Protein AF-0000000087573111 (afdb_homodimer)

pLDDT: mean 86.82, std 18.42, range [31.47, 98.88]

Structure (mmCIF, N/CA/C/O backbone):
data_AF-0000000087573111-model_v1
#
loop_
_entity.id
_entity.type
_entity.pdbx_description
1 polymer 'Uncharacterized protein'
#
loop_
_atom_site.group_PDB
_atom_site.id
_atom_site.type_symbol
_atom_site.label_atom_id
_atom_site.label_alt_id
_atom_site.label_comp_id
_atom_site.label_asym_id
_atom_site.label_entity_id
_atom_site.label_seq_id
_atom_site.pdbx_PDB_ins_code
_atom_site.Cartn_x
_atom_site.Cartn_y
_atom_site.Cartn_z
_atom_site.occupancy
_atom_site.B_iso_or_equiv
_atom_site.auth_seq_id
_atom_site.auth_comp_id
_atom_site.auth_asym_id
_atom_site.auth_atom_id
_atom_site.pdbx_PDB_model_num
ATOM 1 N N . MET A 1 1 ? 9.633 -61.469 -24.969 1 60.94 1 MET A N 1
ATOM 2 C CA . MET A 1 1 ? 10.586 -60.406 -24.656 1 60.94 1 MET A CA 1
ATOM 3 C C . MET A 1 1 ? 10.031 -59.062 -25.062 1 60.94 1 MET A C 1
ATOM 5 O O . MET A 1 1 ? 10.102 -58.094 -24.281 1 60.94 1 MET A O 1
ATOM 9 N N . TYR A 1 2 ? 9.336 -58.938 -26.125 1 63.16 2 TYR A N 1
ATOM 10 C CA . TYR A 1 2 ? 8.812 -57.688 -26.656 1 63.16 2 TYR A CA 1
ATOM 11 C C . TYR A 1 2 ? 7.684 -57.156 -25.781 1 63.16 2 TYR A C 1
ATOM 13 O O . TYR A 1 2 ? 7.668 -55.969 -25.406 1 63.16 2 TYR A O 1
ATOM 21 N N . ASN A 1 3 ? 6.969 -58.094 -25.219 1 73.62 3 ASN A N 1
ATOM 22 C CA . ASN A 1 3 ? 5.797 -57.719 -24.453 1 73.62 3 ASN A CA 1
ATOM 23 C C . ASN A 1 3 ? 6.18 -57.219 -23.062 1 73.62 3 ASN A C 1
ATOM 25 O O . ASN A 1 3 ? 5.629 -56.219 -22.594 1 73.62 3 ASN A O 1
ATOM 29 N N . HIS A 1 4 ? 7.312 -57.719 -22.641 1 75.62 4 HIS A N 1
ATOM 30 C CA . HIS A 1 4 ? 7.742 -57.312 -21.297 1 75.62 4 HIS A CA 1
ATOM 31 C C . HIS A 1 4 ? 8.312 -55.906 -21.297 1 75.62 4 HIS A C 1
ATOM 33 O O . HIS A 1 4 ? 8.047 -55.125 -20.375 1 75.62 4 HIS A O 1
ATOM 39 N N . ASN A 1 5 ? 8.984 -55.562 -22.438 1 78.25 5 ASN A N 1
ATOM 40 C CA . ASN A 1 5 ? 9.609 -54.25 -22.547 1 78.25 5 ASN A CA 1
ATOM 41 C C . ASN A 1 5 ? 8.57 -53.156 -22.688 1 78.25 5 ASN A C 1
ATOM 43 O O . ASN A 1 5 ? 8.711 -52.062 -22.109 1 78.25 5 ASN A O 1
ATOM 47 N N . THR A 1 6 ? 7.469 -53.531 -23.406 1 81.19 6 THR A N 1
ATOM 48 C CA . THR A 1 6 ? 6.406 -52.531 -23.641 1 81.19 6 THR A CA 1
ATOM 49 C C . THR A 1 6 ? 5.621 -52.281 -22.359 1 81.19 6 THR A C 1
ATOM 51 O O . THR A 1 6 ? 5.258 -51.156 -22.062 1 81.19 6 THR A O 1
ATOM 54 N N . ASP A 1 7 ? 5.469 -53.344 -21.594 1 82.25 7 ASP A N 1
ATOM 55 C CA . ASP A 1 7 ? 4.746 -53.219 -20.344 1 82.25 7 ASP A CA 1
ATOM 56 C C . ASP A 1 7 ? 5.535 -52.406 -19.328 1 82.25 7 ASP A C 1
ATOM 58 O O . ASP A 1 7 ? 4.957 -51.594 -18.594 1 82.25 7 ASP A O 1
ATOM 62 N N . LEU A 1 8 ? 6.805 -52.562 -19.297 1 86.75 8 LEU A N 1
ATOM 63 C CA . LEU A 1 8 ? 7.664 -51.781 -18.406 1 86.75 8 LEU A CA 1
ATOM 64 C C . LEU A 1 8 ? 7.656 -50.312 -18.781 1 86.75 8 LEU A C 1
ATOM 66 O O . LEU A 1 8 ? 7.594 -49.438 -17.906 1 86.75 8 LEU A O 1
ATOM 70 N N . GLU A 1 9 ? 7.711 -50.125 -20.094 1 87.69 9 GLU A N 1
ATOM 71 C CA . GLU A 1 9 ? 7.668 -48.75 -20.562 1 87.69 9 GLU A CA 1
ATOM 72 C C . GLU A 1 9 ? 6.355 -48.094 -20.188 1 87.69 9 GLU A C 1
ATOM 74 O O . GLU A 1 9 ? 6.348 -46.938 -19.75 1 87.69 9 GLU A O 1
ATOM 79 N N . LYS A 1 10 ? 5.348 -48.875 -20.312 1 88.88 10 LYS A N 1
ATOM 80 C CA . LYS A 1 10 ? 4.023 -48.375 -19.938 1 88.88 10 LYS A CA 1
ATOM 81 C C . LYS A 1 10 ? 3.975 -48 -18.453 1 88.88 10 LYS A C 1
ATOM 83 O O . LYS A 1 10 ? 3.438 -46.969 -18.078 1 88.88 10 LYS A O 1
ATOM 88 N N . LEU A 1 11 ? 4.48 -48.75 -17.641 1 88.75 11 LEU A N 1
ATOM 89 C CA . LEU A 1 11 ? 4.512 -48.531 -16.188 1 88.75 11 LEU A CA 1
ATOM 90 C C . LEU A 1 11 ? 5.34 -47.312 -15.859 1 88.75 11 LEU A C 1
ATOM 92 O O . LEU A 1 11 ? 4.969 -46.531 -14.969 1 88.75 11 LEU A O 1
ATOM 96 N N . GLU A 1 12 ? 6.445 -47.125 -16.562 1 91.5 12 GLU A N 1
ATOM 97 C CA . GLU A 1 12 ? 7.312 -45.969 -16.359 1 91.5 12 GLU A CA 1
ATOM 98 C C . GLU A 1 12 ? 6.605 -44.656 -16.719 1 91.5 12 GLU A C 1
ATOM 100 O O . GLU A 1 12 ? 6.645 -43.688 -15.961 1 91.5 12 GLU A O 1
ATOM 105 N N . ILE A 1 13 ? 5.926 -44.688 -17.844 1 92.38 13 ILE A N 1
ATOM 106 C CA . ILE A 1 13 ? 5.211 -43.5 -18.297 1 92.38 13 ILE A CA 1
ATOM 107 C C . ILE A 1 13 ? 4.055 -43.188 -17.359 1 92.38 13 ILE A C 1
ATOM 109 O O . ILE A 1 13 ? 3.795 -42.031 -17.047 1 92.38 13 ILE A O 1
ATOM 113 N N . ALA A 1 14 ? 3.42 -44.281 -16.938 1 90.94 14 ALA A N 1
ATOM 114 C CA . ALA A 1 14 ? 2.33 -44.094 -15.984 1 90.94 14 ALA A CA 1
ATOM 115 C C . ALA A 1 14 ? 2.838 -43.5 -14.672 1 90.94 14 ALA A C 1
ATOM 117 O O . ALA A 1 14 ? 2.162 -42.656 -14.062 1 90.94 14 ALA A O 1
ATOM 118 N N . GLY A 1 15 ? 3.938 -43.969 -14.219 1 94.75 15 GLY A N 1
ATOM 119 C CA . GLY A 1 15 ? 4.566 -43.406 -13.039 1 9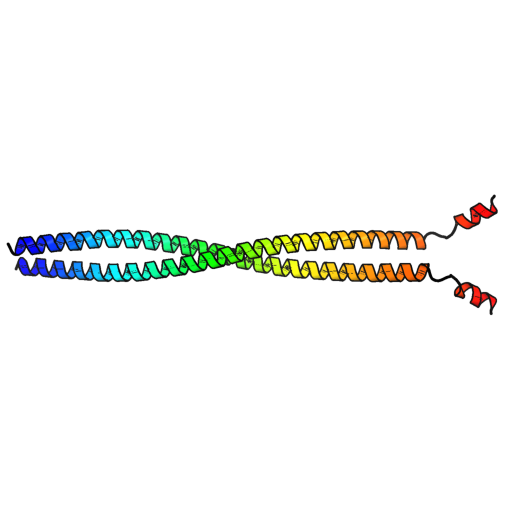4.75 15 GLY A CA 1
ATOM 120 C C . GLY A 1 15 ? 4.875 -41.906 -13.18 1 94.75 15 GLY A C 1
ATOM 121 O O . GLY A 1 15 ? 4.668 -41.156 -12.242 1 94.75 15 GLY A O 1
ATOM 122 N N . GLU A 1 16 ? 5.41 -41.531 -14.289 1 95.75 16 GLU A N 1
ATOM 123 C CA . GLU A 1 16 ? 5.684 -40.125 -14.57 1 95.75 16 GLU A CA 1
ATOM 124 C C . GLU A 1 16 ? 4.402 -39.281 -14.555 1 95.75 16 GLU A C 1
ATOM 126 O O . GLU A 1 16 ? 4.395 -38.156 -14.055 1 95.75 16 GLU A O 1
ATOM 131 N N . ASN A 1 17 ? 3.395 -39.875 -15.18 1 95.94 17 ASN A N 1
ATOM 132 C CA . ASN A 1 17 ? 2.096 -39.219 -15.203 1 95.94 17 ASN A CA 1
ATOM 133 C C . ASN A 1 17 ? 1.596 -38.906 -13.797 1 95.94 17 ASN A C 1
ATOM 135 O O . ASN A 1 17 ? 1.088 -37.812 -13.531 1 95.94 17 ASN A O 1
ATOM 139 N N . ARG A 1 18 ? 1.812 -39.844 -12.906 1 94.75 18 ARG A N 1
ATOM 140 C CA . ARG A 1 18 ? 1.393 -39.656 -11.516 1 94.75 18 ARG A CA 1
ATOM 141 C C . ARG A 1 18 ? 2.168 -38.5 -10.852 1 94.75 18 ARG A C 1
ATOM 143 O O . ARG A 1 18 ? 1.586 -37.688 -10.148 1 94.75 18 ARG A O 1
ATOM 150 N N . LYS A 1 19 ? 3.443 -38.5 -11.156 1 97.38 19 LYS A N 1
ATOM 151 C CA . LYS A 1 19 ? 4.293 -37.438 -10.602 1 97.38 19 LYS A CA 1
ATOM 152 C C . LYS A 1 19 ? 3.887 -36.062 -11.125 1 97.38 19 LYS A C 1
ATOM 154 O O . LYS A 1 19 ? 3.816 -35.125 -10.359 1 97.38 19 LYS A O 1
ATOM 159 N N . LEU A 1 20 ? 3.586 -36 -12.32 1 98.06 20 LEU A N 1
ATOM 160 C CA . LEU A 1 20 ? 3.207 -34.75 -12.961 1 98.06 20 LEU A CA 1
ATOM 161 C C . LEU A 1 20 ? 1.872 -34.25 -12.43 1 98.06 20 LEU A C 1
ATOM 163 O O . LEU A 1 20 ? 1.704 -33.031 -12.195 1 98.06 20 LEU A O 1
ATOM 167 N N . LYS A 1 21 ? 0.972 -35.125 -12.227 1 97.81 21 LYS A N 1
ATOM 168 C CA . LYS A 1 21 ? -0.326 -34.75 -11.672 1 97.81 21 LYS A CA 1
ATOM 169 C C . LYS A 1 21 ? -0.178 -34.156 -10.273 1 97.81 21 LYS A C 1
ATOM 171 O O . LYS A 1 21 ? -0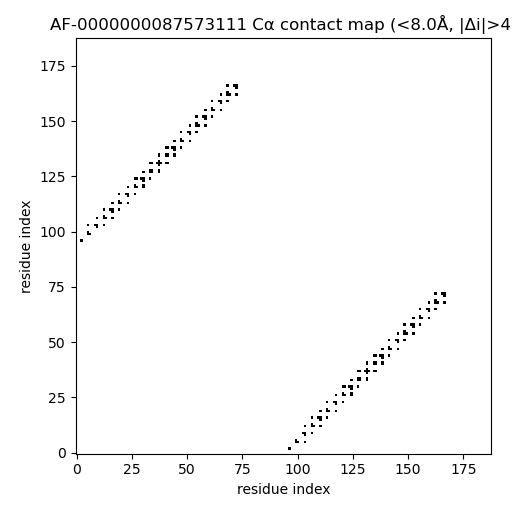.818 -33.156 -9.945 1 97.81 21 LYS A O 1
ATOM 176 N N . THR A 1 22 ? 0.657 -34.781 -9.5 1 98 22 THR A N 1
ATOM 177 C CA . THR A 1 22 ? 0.922 -34.281 -8.156 1 98 22 THR A CA 1
ATOM 178 C C . THR A 1 22 ? 1.575 -32.906 -8.211 1 98 22 THR A C 1
ATOM 180 O O . THR A 1 22 ? 1.176 -32 -7.484 1 98 22 THR A O 1
ATOM 183 N N . ALA A 1 23 ? 2.535 -32.781 -9.016 1 98.31 23 ALA A N 1
ATOM 184 C CA . ALA A 1 23 ? 3.221 -31.516 -9.172 1 98.31 23 ALA A CA 1
ATOM 185 C C . ALA A 1 23 ? 2.25 -30.422 -9.609 1 98.31 23 ALA A C 1
ATOM 187 O O . ALA A 1 23 ? 2.287 -29.297 -9.086 1 98.31 23 ALA A O 1
ATOM 188 N N . LEU A 1 24 ? 1.42 -30.734 -10.547 1 98.44 24 LEU A N 1
ATOM 189 C CA . LEU A 1 24 ? 0.445 -29.781 -11.062 1 98.44 24 LEU A CA 1
ATOM 190 C C . LEU A 1 24 ? -0.503 -29.328 -9.961 1 98.44 24 LEU A C 1
ATOM 192 O O . LEU A 1 24 ? -0.835 -28.141 -9.875 1 98.44 24 LEU A O 1
ATOM 196 N N . ARG A 1 25 ? -0.913 -30.219 -9.18 1 98.31 25 ARG A N 1
ATOM 197 C CA . ARG A 1 25 ? -1.781 -29.906 -8.047 1 98.31 25 ARG A CA 1
ATOM 198 C C . ARG A 1 25 ? -1.093 -28.938 -7.082 1 98.31 25 ARG A C 1
ATOM 200 O O . ARG A 1 25 ? -1.699 -27.969 -6.629 1 98.31 25 ARG A O 1
ATOM 207 N N . GLU A 1 26 ? 0.147 -29.203 -6.738 1 98.38 26 GLU A N 1
ATOM 208 C CA . GLU A 1 26 ? 0.914 -28.391 -5.801 1 98.38 26 GLU A CA 1
ATOM 209 C C . GLU A 1 26 ? 1.136 -26.984 -6.344 1 98.38 26 GLU A C 1
ATOM 211 O O . GLU A 1 26 ? 0.893 -26 -5.645 1 98.38 26 GLU A O 1
ATOM 216 N N . VAL A 1 27 ? 1.51 -26.953 -7.59 1 98.75 27 VAL A N 1
ATOM 217 C CA . VAL A 1 27 ? 1.799 -25.641 -8.18 1 98.75 27 VAL A CA 1
ATOM 218 C C . VAL A 1 27 ? 0.506 -24.844 -8.328 1 98.75 27 VAL A C 1
ATOM 220 O O . VAL A 1 27 ? 0.499 -23.625 -8.133 1 98.75 27 VAL A O 1
ATOM 223 N N . SER A 1 28 ? -0.544 -25.469 -8.656 1 98.56 28 SER A N 1
ATOM 224 C CA . SER A 1 28 ? -1.843 -24.812 -8.758 1 98.56 28 SER A CA 1
ATOM 225 C C . SER A 1 28 ? -2.271 -24.234 -7.41 1 98.56 28 SER A C 1
ATOM 227 O O . SER A 1 28 ? -2.842 -23.141 -7.352 1 98.56 28 SER A O 1
ATOM 229 N N . ALA A 1 29 ? -2.027 -24.984 -6.406 1 98.62 29 ALA A N 1
ATOM 230 C CA . ALA A 1 29 ? -2.33 -24.5 -5.062 1 98.62 29 ALA A CA 1
ATOM 231 C C . ALA A 1 29 ? -1.492 -23.281 -4.719 1 98.62 29 ALA A C 1
ATOM 233 O O . ALA A 1 29 ? -2.002 -22.312 -4.145 1 98.62 29 ALA A O 1
ATOM 234 N N . ASP A 1 30 ? -0.242 -23.328 -5.016 1 98.69 30 ASP A N 1
ATOM 235 C CA . ASP A 1 30 ? 0.641 -22.188 -4.816 1 98.69 30 ASP A CA 1
ATOM 236 C C . ASP A 1 30 ? 0.146 -20.969 -5.594 1 98.69 30 ASP A C 1
ATOM 238 O O . ASP A 1 30 ? 0.163 -19.844 -5.078 1 98.69 30 ASP A O 1
ATOM 242 N N . LEU A 1 31 ? -0.228 -21.25 -6.797 1 98.81 31 LEU A N 1
ATOM 243 C CA . LEU A 1 31 ? -0.739 -20.156 -7.633 1 98.81 31 LEU A CA 1
ATOM 244 C C . LEU A 1 31 ? -1.963 -19.516 -6.996 1 98.81 31 LEU A C 1
ATOM 246 O O . LEU A 1 31 ? -2.074 -18.281 -6.965 1 98.81 31 LEU A O 1
ATOM 250 N N . ALA A 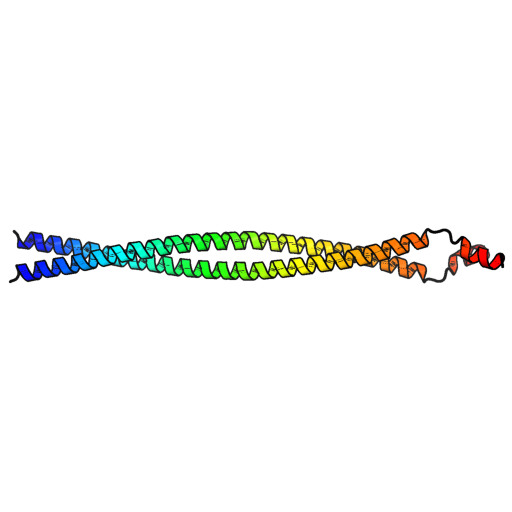1 32 ? -2.834 -20.328 -6.547 1 98.56 32 ALA A N 1
ATOM 251 C CA . ALA A 1 32 ? -4.027 -19.812 -5.879 1 98.56 32 ALA A CA 1
ATOM 252 C C . ALA A 1 32 ? -3.654 -18.953 -4.676 1 98.56 32 ALA A C 1
ATOM 254 O O . ALA A 1 32 ? -4.234 -17.891 -4.461 1 98.56 32 ALA A O 1
ATOM 255 N N . HIS A 1 33 ? -2.729 -19.406 -3.871 1 98.88 33 HIS A N 1
ATOM 256 C CA . HIS A 1 33 ? -2.258 -18.672 -2.697 1 98.88 33 HIS A CA 1
ATOM 257 C C . HIS A 1 33 ? -1.639 -17.344 -3.086 1 98.88 33 HIS A C 1
ATOM 259 O O . HIS A 1 33 ? -1.983 -16.297 -2.516 1 98.88 33 HIS A O 1
ATOM 265 N N . GLU A 1 34 ? -0.835 -17.391 -4.043 1 98.75 34 GLU A N 1
ATOM 266 C CA . GLU A 1 34 ? -0.169 -16.172 -4.5 1 98.75 34 GLU A CA 1
ATOM 267 C C . GLU A 1 34 ? -1.176 -15.172 -5.059 1 98.75 34 GLU A C 1
ATOM 269 O O . GLU A 1 34 ? -1.048 -13.969 -4.828 1 98.75 34 GLU A O 1
ATOM 274 N N . THR A 1 35 ? -2.033 -15.672 -5.785 1 98.75 35 THR A N 1
ATOM 275 C CA . THR A 1 35 ? -3.074 -14.805 -6.332 1 98.75 35 THR A CA 1
ATOM 276 C C . THR A 1 35 ? -3.844 -14.109 -5.211 1 98.75 35 THR A C 1
ATOM 278 O O . THR A 1 35 ? -4.117 -12.914 -5.293 1 98.75 35 THR A O 1
ATOM 281 N N . SER A 1 36 ? -4.129 -14.805 -4.18 1 98.81 36 SER A N 1
ATOM 282 C CA . SER A 1 36 ? -4.84 -14.25 -3.033 1 98.81 36 SER A CA 1
ATOM 283 C C . SER A 1 36 ? -4.012 -13.172 -2.344 1 98.81 36 SER A C 1
ATOM 285 O O . SER A 1 36 ? -4.527 -12.094 -2.021 1 98.81 36 SER A O 1
ATOM 287 N N . GLN A 1 37 ? -2.836 -13.477 -2.205 1 98.5 37 GLN A N 1
ATOM 288 C CA . GLN A 1 37 ? -1.945 -12.516 -1.562 1 98.5 37 GLN A CA 1
ATOM 289 C C . GLN A 1 37 ? -1.791 -11.258 -2.408 1 98.5 37 GLN A C 1
ATOM 291 O O . GLN A 1 37 ? -1.856 -10.141 -1.889 1 98.5 37 GLN A O 1
ATOM 296 N N . ARG A 1 38 ? -1.63 -11.414 -3.602 1 98.69 38 ARG A N 1
ATOM 297 C CA . ARG A 1 38 ? -1.523 -10.289 -4.516 1 98.69 38 ARG A CA 1
ATOM 298 C C . ARG A 1 38 ? -2.75 -9.383 -4.418 1 98.69 38 ARG A C 1
ATOM 300 O O . ARG A 1 38 ? -2.621 -8.164 -4.324 1 98.69 38 ARG A O 1
ATOM 307 N N . LYS A 1 39 ? -3.865 -10.039 -4.453 1 98.69 39 LYS A N 1
ATOM 308 C CA . LYS A 1 39 ? -5.109 -9.281 -4.359 1 98.69 39 LYS A CA 1
ATOM 309 C C . LYS A 1 39 ? -5.176 -8.5 -3.051 1 98.69 39 LYS A C 1
ATOM 311 O O . LYS A 1 39 ? -5.609 -7.344 -3.031 1 98.69 39 LYS A O 1
ATOM 316 N N . MET A 1 40 ? -4.773 -9.109 -2.031 1 98.69 40 MET A N 1
ATOM 317 C CA . MET A 1 40 ? -4.777 -8.477 -0.718 1 98.69 40 MET A CA 1
ATOM 318 C C . MET A 1 40 ? -3.863 -7.254 -0.705 1 98.69 40 MET A C 1
ATOM 320 O O . MET A 1 40 ? -4.281 -6.164 -0.307 1 98.69 40 MET A O 1
ATOM 324 N N . TYR A 1 41 ? -2.768 -7.422 -1.191 1 98.75 41 TYR A N 1
ATOM 325 C CA . TYR A 1 41 ? -1.801 -6.328 -1.166 1 98.75 41 TYR A CA 1
ATOM 326 C C . TYR A 1 41 ? -2.197 -5.227 -2.143 1 98.75 41 TYR A C 1
ATOM 328 O O . TYR A 1 41 ? -1.963 -4.047 -1.881 1 98.75 41 TYR A O 1
ATOM 336 N N . HIS A 1 42 ? -2.715 -5.605 -3.227 1 98.56 42 HIS A N 1
ATOM 337 C CA . HIS A 1 42 ? -3.246 -4.625 -4.168 1 98.56 42 HIS A CA 1
ATOM 338 C C . HIS A 1 42 ? -4.32 -3.762 -3.516 1 98.56 42 HIS A C 1
ATOM 340 O O . HIS A 1 42 ? -4.277 -2.533 -3.611 1 98.56 42 HIS A O 1
ATOM 346 N N . ALA A 1 43 ? -5.176 -4.398 -2.834 1 98.56 43 ALA A N 1
ATOM 347 C CA . ALA A 1 43 ? -6.238 -3.682 -2.135 1 98.56 43 ALA A CA 1
ATOM 348 C C . ALA A 1 43 ? -5.668 -2.771 -1.052 1 98.56 43 ALA A C 1
ATOM 350 O O . ALA A 1 43 ? -6.125 -1.64 -0.878 1 98.56 43 ALA A O 1
ATOM 351 N N . MET A 1 44 ? -4.754 -3.277 -0.389 1 98.5 44 MET A N 1
ATOM 352 C CA . MET A 1 44 ? -4.09 -2.5 0.654 1 98.5 44 MET A CA 1
ATOM 353 C C . MET A 1 44 ? -3.426 -1.259 0.067 1 98.5 44 MET A C 1
ATOM 355 O O . MET A 1 44 ? -3.572 -0.159 0.604 1 98.5 44 MET A O 1
ATOM 359 N N . ALA A 1 45 ? -2.752 -1.443 -0.943 1 98.5 45 ALA A N 1
ATOM 360 C CA . ALA A 1 45 ? -2.074 -0.332 -1.604 1 98.5 45 ALA A CA 1
ATOM 361 C C . ALA A 1 45 ? -3.074 0.723 -2.068 1 98.5 45 ALA A C 1
ATOM 363 O O . ALA A 1 45 ? -2.832 1.923 -1.925 1 98.5 45 ALA A O 1
ATOM 364 N N . ASP A 1 46 ? -4.164 0.238 -2.623 1 98.12 46 ASP A N 1
ATOM 365 C CA . ASP A 1 46 ? -5.223 1.143 -3.061 1 98.12 46 ASP A CA 1
ATOM 366 C C . ASP A 1 46 ? -5.773 1.951 -1.888 1 98.12 46 ASP A C 1
ATOM 368 O O . ASP A 1 46 ? -5.926 3.17 -1.985 1 98.12 46 ASP A O 1
ATOM 372 N N . CYS A 1 47 ? -6.043 1.29 -0.833 1 98.81 47 CYS A N 1
ATOM 373 C CA . CYS A 1 47 ? -6.559 1.948 0.361 1 98.81 47 CYS A CA 1
ATOM 374 C C . CYS A 1 47 ? -5.562 2.969 0.896 1 98.81 47 CYS A C 1
ATOM 376 O O . CYS A 1 47 ? -5.941 4.086 1.252 1 98.81 47 CYS A O 1
ATOM 378 N N . GLN A 1 48 ? -4.32 2.553 0.889 1 98.75 48 GLN A N 1
ATOM 379 C CA . GLN A 1 48 ? -3.273 3.43 1.406 1 98.75 48 GLN A CA 1
ATOM 380 C C . GLN A 1 48 ? -3.076 4.645 0.503 1 98.75 48 GLN A C 1
ATOM 382 O O . GLN A 1 48 ? -2.801 5.742 0.986 1 98.75 48 GLN A O 1
ATOM 387 N N . ALA A 1 49 ? -3.162 4.41 -0.727 1 98.62 49 ALA A N 1
ATOM 388 C CA . ALA A 1 49 ? -3.082 5.535 -1.656 1 98.62 49 ALA A CA 1
ATOM 389 C C . ALA A 1 49 ? -4.16 6.57 -1.358 1 98.62 49 ALA A C 1
ATOM 391 O O . ALA A 1 49 ? -3.895 7.773 -1.369 1 98.62 49 ALA A O 1
ATOM 392 N N . ASP A 1 50 ? -5.344 6.191 -1.044 1 98.69 50 ASP A N 1
ATOM 393 C CA . ASP A 1 50 ? -6.449 7.074 -0.676 1 98.69 50 ASP A CA 1
ATOM 394 C C . ASP A 1 50 ? -6.145 7.82 0.621 1 98.69 50 ASP A C 1
ATOM 396 O O . ASP A 1 50 ? -6.426 9.016 0.735 1 98.69 50 ASP A O 1
ATOM 400 N N . MET A 1 51 ? -5.594 7.121 1.521 1 98.75 51 MET A N 1
ATOM 401 C CA . MET A 1 51 ? -5.238 7.73 2.799 1 98.75 51 MET A CA 1
ATOM 402 C C . MET A 1 51 ? -4.176 8.805 2.611 1 98.75 51 MET A C 1
ATOM 404 O O . MET A 1 51 ? -4.258 9.875 3.217 1 98.75 51 MET A O 1
ATOM 408 N N . ILE A 1 52 ? -3.285 8.492 1.821 1 98.88 52 ILE A N 1
ATOM 409 C CA . ILE A 1 52 ? -2.209 9.43 1.535 1 98.88 52 ILE A CA 1
ATOM 410 C C . ILE A 1 52 ? -2.789 10.703 0.909 1 98.88 52 ILE A C 1
ATOM 412 O O . ILE A 1 52 ? -2.43 11.812 1.301 1 98.88 52 ILE A O 1
ATOM 416 N N . ALA A 1 53 ? -3.662 10.516 -0.005 1 98.81 53 ALA A N 1
ATOM 417 C CA . ALA A 1 53 ? -4.297 11.664 -0.648 1 98.81 53 ALA A CA 1
ATOM 418 C C . ALA A 1 53 ? -5.051 12.516 0.369 1 98.81 53 ALA A C 1
ATOM 420 O O . ALA A 1 53 ? -4.941 13.75 0.363 1 98.81 53 ALA A O 1
ATOM 421 N N . LYS A 1 54 ? -5.738 11.93 1.222 1 98.88 54 LYS A N 1
ATOM 422 C CA . LYS A 1 54 ? -6.508 12.617 2.258 1 98.88 54 LYS A CA 1
ATOM 423 C C . LYS A 1 54 ? -5.59 13.359 3.223 1 98.88 54 LYS A C 1
ATOM 425 O O . LYS A 1 54 ? -5.844 14.516 3.557 1 98.88 54 LYS A O 1
ATOM 430 N N . LEU A 1 55 ? -4.617 12.648 3.607 1 98.75 55 LEU A N 1
ATOM 431 C CA . LEU A 1 55 ? -3.676 13.25 4.551 1 98.75 55 LEU A CA 1
ATOM 432 C C . LEU A 1 55 ? -2.955 14.438 3.918 1 98.75 55 LEU A C 1
ATOM 434 O O . LEU A 1 55 ? -2.727 15.453 4.578 1 98.75 55 LEU A O 1
ATOM 438 N N . LYS A 1 56 ? -2.609 14.289 2.688 1 98.75 56 LYS A N 1
ATOM 439 C CA . LYS A 1 56 ? -1.975 15.398 1.98 1 98.75 56 LYS A CA 1
ATOM 440 C C . LYS A 1 56 ? -2.902 16.609 1.915 1 98.75 56 LYS A C 1
ATOM 442 O O . LYS A 1 56 ? -2.465 17.75 2.123 1 98.75 56 LYS A O 1
ATOM 447 N N . ALA A 1 57 ? -4.078 16.391 1.666 1 98.69 57 ALA A N 1
ATOM 448 C CA . ALA A 1 57 ? -5.059 17.469 1.595 1 98.69 57 ALA A CA 1
ATOM 449 C C . ALA A 1 57 ? -5.25 18.125 2.959 1 98.69 57 ALA A C 1
ATOM 451 O O . ALA A 1 57 ? -5.285 19.359 3.062 1 98.69 57 ALA A O 1
ATOM 452 N N . GLU A 1 58 ? -5.359 17.328 3.936 1 98.44 58 GLU A N 1
ATOM 453 C CA . GLU A 1 58 ? -5.527 17.828 5.297 1 98.44 58 GLU A CA 1
ATOM 454 C C . GLU A 1 58 ? -4.309 18.641 5.746 1 98.44 58 GLU A C 1
ATOM 456 O O . GLU A 1 58 ? -4.449 19.672 6.41 1 98.44 58 GLU A O 1
ATOM 461 N N . LEU A 1 59 ? -3.188 18.172 5.398 1 98.44 59 LEU A N 1
ATOM 462 C CA . LEU A 1 59 ? -1.957 18.875 5.734 1 98.44 59 LEU A CA 1
ATOM 463 C C . LEU A 1 59 ? -1.904 20.234 5.039 1 98.44 59 LEU A C 1
ATOM 465 O O . LEU A 1 59 ? -1.568 21.234 5.664 1 98.44 59 LEU A O 1
ATOM 469 N N . GLU A 1 60 ? -2.238 20.25 3.816 1 98.19 60 GLU A N 1
ATOM 470 C CA . GLU A 1 60 ? -2.27 21.5 3.066 1 98.19 60 GLU A CA 1
ATOM 471 C C . GLU A 1 60 ? -3.254 22.484 3.686 1 98.19 60 GLU A C 1
ATOM 473 O O . GLU A 1 60 ? -2.943 23.672 3.828 1 98.19 60 GLU A O 1
ATOM 478 N N . GLU A 1 61 ? -4.367 22.031 4.035 1 97.75 61 GLU A N 1
ATOM 479 C CA . GLU A 1 61 ? -5.367 22.891 4.668 1 97.75 61 GLU A CA 1
ATOM 480 C C . GLU A 1 61 ? -4.871 23.406 6.012 1 97.75 61 GLU A C 1
ATOM 482 O O . GLU A 1 61 ? -5.059 24.578 6.336 1 97.75 61 GLU A O 1
ATOM 487 N N . SER A 1 62 ? -4.316 22.562 6.73 1 97.5 62 SER A N 1
ATOM 488 C CA . SER A 1 62 ? -3.762 22.969 8.016 1 97.5 62 SER A CA 1
ATOM 489 C C . SER A 1 62 ? -2.695 24.047 7.836 1 97.5 62 SER A C 1
ATOM 491 O O . SER A 1 62 ? -2.688 25.047 8.562 1 97.5 62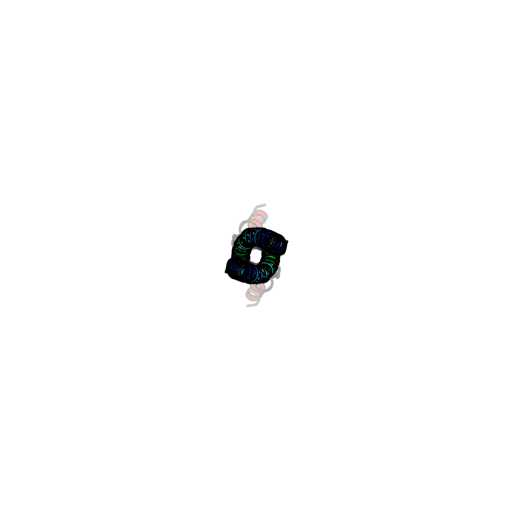 SER A O 1
ATOM 493 N N . GLN A 1 63 ? -1.916 23.859 6.859 1 96.44 63 GLN A N 1
ATOM 494 C CA . GLN A 1 63 ? -0.847 24.812 6.602 1 96.44 63 GLN A CA 1
ATOM 495 C C . GLN A 1 63 ? -1.409 26.141 6.113 1 96.44 63 GLN A C 1
ATOM 497 O O . GLN A 1 63 ? -0.925 27.203 6.504 1 96.44 63 GLN A O 1
ATOM 502 N N . ARG A 1 64 ? -2.402 26.094 5.344 1 97.06 64 ARG A N 1
ATOM 503 C CA . ARG A 1 64 ? -3.045 27.312 4.859 1 97.06 64 ARG A CA 1
ATOM 504 C C . ARG A 1 64 ? -3.695 28.078 6.008 1 97.06 64 ARG A C 1
ATOM 506 O O . ARG A 1 64 ? -3.566 29.312 6.098 1 97.06 64 ARG A O 1
ATOM 513 N N . ARG A 1 65 ? -4.309 27.375 6.922 1 94.81 65 ARG A N 1
ATOM 514 C CA . ARG A 1 65 ? -4.926 27.984 8.094 1 94.81 65 ARG A CA 1
ATOM 515 C C . ARG A 1 65 ? -3.881 28.641 8.984 1 94.81 65 ARG A C 1
ATOM 517 O O . ARG A 1 65 ? -4.07 29.781 9.445 1 94.81 65 ARG A O 1
ATOM 524 N N . CYS A 1 66 ? -2.842 27.938 9.109 1 96.94 66 CYS A N 1
ATOM 525 C CA . CYS A 1 66 ? -1.771 28.438 9.961 1 96.94 66 CYS A CA 1
ATOM 526 C C . CYS A 1 66 ? -1.151 29.703 9.359 1 96.94 66 CYS A C 1
ATOM 528 O O . CYS A 1 66 ? -0.874 30.656 10.078 1 96.94 66 CYS A O 1
ATOM 530 N N . ALA A 1 67 ? -0.992 29.625 8.117 1 96.19 67 ALA A N 1
ATOM 531 C CA . ALA A 1 67 ? -0.429 30.781 7.438 1 96.19 67 ALA A CA 1
ATOM 532 C C . ALA A 1 67 ? -1.332 32 7.602 1 96.19 67 ALA A C 1
ATOM 534 O O . ALA A 1 67 ? -0.849 33.125 7.832 1 96.19 67 ALA A O 1
ATOM 535 N N . THR A 1 68 ? -2.572 31.812 7.551 1 96.12 68 THR A N 1
ATOM 536 C CA . THR A 1 68 ? -3.543 32.875 7.699 1 96.12 68 THR A CA 1
ATOM 537 C C . THR A 1 68 ? -3.486 33.469 9.102 1 96.12 68 THR A C 1
ATOM 539 O O . THR A 1 68 ? -3.461 34.688 9.273 1 96.12 68 THR A O 1
ATOM 542 N N . ILE A 1 69 ? -3.363 32.656 10.047 1 93.81 69 ILE A N 1
ATOM 543 C CA . ILE A 1 69 ? -3.311 33.094 11.438 1 93.81 69 ILE A CA 1
ATOM 544 C C . ILE A 1 69 ? -1.996 33.844 11.695 1 93.81 69 ILE A C 1
ATOM 546 O O . ILE A 1 69 ? -1.972 34.844 12.398 1 93.81 69 ILE A O 1
ATOM 550 N N . GLU A 1 70 ? -0.997 33.312 11.117 1 94.44 70 GLU A N 1
ATOM 551 C CA . GLU A 1 70 ? 0.315 33.938 11.281 1 94.44 70 GLU A CA 1
ATOM 552 C C . GLU A 1 70 ? 0.344 35.344 10.672 1 94.44 70 GLU A C 1
ATOM 554 O O . GLU A 1 70 ? 0.902 36.281 11.258 1 94.44 70 GLU A O 1
ATOM 559 N N . MET A 1 71 ? -0.279 35.469 9.578 1 95.56 71 MET A N 1
ATOM 560 C CA . MET A 1 71 ? -0.352 36.781 8.922 1 95.56 71 MET A CA 1
ATOM 561 C C . MET A 1 71 ? -1.165 37.75 9.758 1 95.56 71 MET A C 1
ATOM 563 O O . MET A 1 71 ? -0.77 38.906 9.922 1 95.56 71 MET A O 1
ATOM 567 N N . ARG A 1 72 ? -2.23 37.312 10.344 1 89.88 72 ARG A N 1
ATOM 568 C CA . ARG A 1 72 ? -3.051 38.156 11.219 1 89.88 72 ARG A CA 1
ATOM 569 C C . ARG A 1 72 ? -2.279 38.562 12.469 1 89.88 72 ARG A C 1
ATOM 571 O O . ARG A 1 72 ? -2.342 39.719 12.883 1 89.88 72 ARG A O 1
ATOM 578 N N . TYR A 1 73 ? -1.579 37.562 12.961 1 91.75 73 TYR A N 1
ATOM 579 C CA . TYR A 1 73 ? -0.77 37.812 14.148 1 91.75 73 TYR A CA 1
ATOM 580 C C . TYR A 1 73 ? 0.322 38.844 13.859 1 91.75 73 TYR A C 1
ATOM 582 O O . TYR A 1 73 ? 0.487 39.812 14.602 1 91.75 73 TYR A O 1
ATOM 590 N N . SER A 1 74 ? 0.979 38.656 12.844 1 89.44 74 SER A N 1
ATOM 591 C CA . SER A 1 74 ? 2.066 39.562 12.461 1 89.44 74 SER A CA 1
ATOM 592 C C . SER A 1 74 ? 1.557 40.969 12.203 1 89.44 74 SER A C 1
ATOM 594 O O . SER A 1 74 ? 2.166 41.938 12.656 1 89.44 74 SER A O 1
ATOM 596 N N . LYS A 1 75 ? 0.392 41.125 11.523 1 89.75 75 LYS A N 1
ATOM 597 C CA . LYS A 1 75 ? -0.205 42.406 11.25 1 89.75 75 LYS A CA 1
ATOM 598 C C . LYS A 1 75 ? -0.606 43.125 12.547 1 89.75 75 LYS A C 1
ATOM 600 O O . LYS A 1 75 ? -0.434 44.312 12.688 1 89.75 75 LYS A O 1
ATOM 605 N N . LEU A 1 76 ? -1.002 42.375 13.492 1 86.44 76 LEU A N 1
ATOM 606 C CA . LEU A 1 76 ? -1.397 42.906 14.781 1 86.44 76 LEU A CA 1
ATOM 607 C C . LEU A 1 76 ? -0.18 43.406 15.562 1 86.44 76 LEU A C 1
ATOM 609 O O . LEU A 1 76 ? -0.199 44.5 16.125 1 86.44 76 LEU A O 1
ATOM 613 N N . VAL A 1 77 ? 0.867 42.688 15.531 1 84.56 77 VAL A N 1
ATOM 614 C CA . VAL A 1 77 ? 2.098 43.031 16.234 1 84.56 77 VAL A CA 1
ATOM 615 C C . VAL A 1 77 ? 2.711 44.281 15.578 1 84.56 77 VAL A C 1
ATOM 617 O O . VAL A 1 77 ? 3.141 45.219 16.281 1 84.56 77 VAL A O 1
ATOM 620 N N . ASP A 1 78 ? 2.604 44.406 14.32 1 84.62 78 ASP A N 1
ATOM 621 C CA . ASP A 1 78 ? 3.125 45.562 13.586 1 84.62 78 ASP A CA 1
ATOM 622 C C . ASP A 1 78 ? 2.342 46.844 13.914 1 84.62 78 ASP A C 1
ATOM 624 O O . ASP A 1 78 ? 2.924 47.906 14.047 1 84.62 78 ASP A O 1
ATOM 628 N N . ASN A 1 79 ? 1.062 46.719 14.156 1 79.69 79 ASN A N 1
ATOM 629 C CA . ASN A 1 79 ? 0.195 47.844 14.461 1 79.69 79 ASN A CA 1
ATOM 630 C C . ASN A 1 79 ? 0.383 48.312 15.898 1 79.69 79 ASN A C 1
ATOM 632 O O . ASN A 1 79 ? 0.228 49.5 16.188 1 79.69 79 ASN A O 1
ATOM 636 N N . LEU A 1 80 ? 0.766 47.5 16.781 1 77.88 80 LEU A N 1
ATOM 637 C CA . LEU A 1 80 ? 1.002 47.875 18.188 1 77.88 80 LEU A CA 1
ATOM 638 C C . LEU A 1 80 ? 2.359 48.531 18.344 1 77.88 80 LEU A C 1
ATOM 640 O O . LEU A 1 80 ? 2.535 49.375 19.234 1 77.88 80 LEU A O 1
ATOM 644 N N . ASP A 1 81 ? 3.242 48.375 17.688 1 69.06 81 ASP A N 1
ATOM 645 C CA . ASP A 1 81 ? 4.586 48.938 17.766 1 69.06 81 ASP A CA 1
ATOM 646 C C . ASP A 1 81 ? 4.672 50.25 17.016 1 69.06 81 ASP A C 1
ATOM 648 O O . ASP A 1 81 ? 5.645 51 17.172 1 69.06 81 ASP A O 1
ATOM 652 N N . LYS A 1 82 ? 3.734 50.656 16.25 1 69.5 82 LYS A N 1
ATOM 653 C CA . LYS A 1 82 ? 3.746 51.969 15.578 1 69.5 82 LYS A CA 1
ATOM 654 C C . LYS A 1 82 ? 3.443 53.094 16.562 1 69.5 82 LYS A C 1
ATOM 656 O O . LYS A 1 82 ? 2.535 52.969 17.391 1 69.5 82 LYS A O 1
ATOM 661 N N . PRO A 1 83 ? 4.348 53.969 17.031 1 56.28 83 PRO A N 1
ATOM 662 C CA . PRO A 1 83 ? 4.086 55.094 17.938 1 56.28 83 PRO A CA 1
ATOM 663 C C . PRO A 1 83 ? 2.719 55.75 17.703 1 56.28 83 PRO A C 1
ATOM 665 O O . PRO A 1 83 ? 2.221 55.75 16.578 1 56.28 83 PRO A O 1
ATOM 668 N N . VAL A 1 84 ? 1.84 55.562 18.734 1 51.66 84 VAL A N 1
ATOM 669 C CA . VAL A 1 84 ? 0.613 56.344 18.766 1 51.66 84 VAL A CA 1
ATOM 670 C C . VAL A 1 84 ? 0.881 57.75 18.172 1 51.66 84 VAL A C 1
ATOM 672 O O . VAL A 1 84 ? 1.377 58.625 18.875 1 51.66 84 VAL A O 1
ATOM 675 N N . ASN A 1 85 ? 1.769 58.031 17.469 1 43.62 85 ASN A N 1
ATOM 676 C CA . ASN A 1 85 ? 1.949 59.406 17.016 1 43.62 85 ASN A CA 1
ATOM 677 C C . ASN A 1 85 ? 0.615 60.062 16.656 1 43.62 85 ASN A C 1
ATOM 679 O O . ASN A 1 85 ? 0.364 61.188 17.047 1 43.62 85 ASN A O 1
ATOM 683 N N . ASN A 1 86 ? -0.026 59.625 15.523 1 44.75 86 ASN A N 1
ATOM 684 C CA . ASN A 1 86 ? -0.854 60.531 14.727 1 44.75 86 ASN A CA 1
ATOM 685 C C . ASN A 1 86 ? -2.242 60.688 15.336 1 44.75 86 ASN A C 1
ATOM 687 O O . ASN A 1 86 ? -3.086 61.406 14.773 1 44.75 86 ASN A O 1
ATOM 691 N N . GLN A 1 87 ? -2.773 59.812 16.109 1 41.09 87 GLN A N 1
ATOM 692 C CA . GLN A 1 87 ? -4.133 60.188 16.453 1 41.09 87 GLN A CA 1
ATOM 693 C C . GLN A 1 87 ? -4.133 61.406 17.406 1 41.09 87 GLN A C 1
ATOM 695 O O . GLN A 1 87 ? -5.102 62.156 17.453 1 41.09 87 GLN A O 1
ATOM 700 N N . LEU A 1 88 ? -3.227 61.438 18.281 1 41.88 88 LEU A N 1
ATOM 701 C CA . LEU A 1 88 ? -3.303 62.625 19.125 1 41.88 88 LEU A CA 1
ATOM 702 C C . LEU A 1 88 ? -2.734 63.844 18.391 1 41.88 88 LEU A C 1
ATOM 704 O O . LEU A 1 88 ? -2.814 64.938 18.891 1 41.88 88 LEU A O 1
ATOM 708 N N . SER A 1 89 ? -1.923 63.656 17.438 1 42.91 89 SER A N 1
ATOM 709 C CA . SER A 1 89 ? -1.44 64.875 16.844 1 42.91 89 SER A CA 1
ATOM 710 C C . SER A 1 89 ? -2.537 65.562 16.031 1 42.91 89 SER A C 1
ATOM 712 O O . SER A 1 89 ? -2.34 66.688 15.516 1 42.91 89 SER A O 1
ATOM 714 N N . ARG A 1 90 ? -3.416 64.812 15.406 1 46.62 90 ARG A N 1
ATOM 715 C CA . ARG A 1 90 ? -4.328 65.562 14.562 1 46.62 90 ARG A CA 1
ATOM 716 C C . ARG A 1 90 ? -5.363 66.312 15.406 1 46.62 90 ARG A C 1
ATOM 718 O O . ARG A 1 90 ? -6.016 67.25 14.922 1 46.62 90 ARG A O 1
ATOM 725 N N . LYS A 1 91 ? -5.711 65.812 16.547 1 44.38 91 LYS A N 1
ATOM 726 C CA . LYS A 1 91 ? -6.625 66.688 17.312 1 44.38 91 LYS A CA 1
ATOM 727 C C . LYS A 1 91 ? -5.945 67.938 17.766 1 44.38 91 LYS A C 1
ATOM 729 O O . LYS A 1 91 ? -6.617 68.938 18.141 1 44.38 91 LYS A O 1
ATOM 734 N N . THR A 1 92 ? -4.668 67.875 18 1 40.16 92 THR A N 1
ATOM 735 C CA . THR A 1 92 ? -4.102 69.188 18.406 1 40.16 92 THR A CA 1
ATOM 736 C C . THR A 1 92 ? -3.953 70.062 17.203 1 40.16 92 THR A C 1
ATOM 738 O O . THR A 1 92 ? -3.668 71.25 17.359 1 40.16 92 THR A O 1
ATOM 741 N N . LEU A 1 93 ? -3.863 69.375 16.062 1 39.28 93 LEU A N 1
ATOM 742 C CA . LEU A 1 93 ? -3.639 70.375 15.008 1 39.28 93 LEU A CA 1
ATOM 743 C C . LEU A 1 93 ? -4.949 71.062 14.602 1 39.28 93 LEU A C 1
ATOM 745 O O . LEU A 1 93 ? -4.941 72.125 14.008 1 39.28 93 LEU A O 1
ATOM 749 N N . TYR A 1 94 ? -6.117 70.312 14.719 1 31.47 94 TYR A N 1
ATOM 750 C CA . TYR A 1 94 ? -7.27 71.125 14.352 1 31.47 94 TYR A CA 1
ATOM 751 C C . TYR A 1 94 ? -7.875 71.812 15.578 1 31.47 94 TYR A C 1
ATOM 753 O O . TYR A 1 94 ? -7.887 71.25 16.672 1 31.47 94 TYR A O 1
ATOM 761 N N . MET B 1 1 ? -3.148 -59.344 -31.297 1 61.28 1 MET B N 1
ATOM 762 C CA . MET B 1 1 ? -4.191 -58.5 -30.734 1 61.28 1 MET B CA 1
ATOM 763 C C . MET B 1 1 ? -3.736 -57.906 -29.406 1 61.28 1 MET B C 1
ATOM 765 O O . MET B 1 1 ? -3.91 -56.688 -29.172 1 61.28 1 MET B O 1
ATOM 769 N N . TYR B 1 2 ? -3.008 -58.594 -28.609 1 63.66 2 TYR B N 1
ATOM 770 C CA . TYR B 1 2 ? -2.562 -58.156 -27.297 1 63.66 2 TYR B CA 1
ATOM 771 C C . TYR B 1 2 ? -1.519 -57.031 -27.406 1 63.66 2 TYR B C 1
ATOM 773 O O . TYR B 1 2 ? -1.613 -56 -26.734 1 63.66 2 TYR B O 1
ATOM 781 N N . ASN B 1 3 ? -0.724 -57.156 -28.469 1 74.12 3 ASN B N 1
ATOM 782 C CA . ASN B 1 3 ? 0.377 -56.219 -28.609 1 74.12 3 ASN B CA 1
ATOM 783 C C . ASN B 1 3 ? -0.113 -54.875 -29.109 1 74.12 3 ASN B C 1
ATOM 785 O O . ASN B 1 3 ? 0.335 -53.812 -28.641 1 74.12 3 ASN B O 1
ATOM 789 N N . HIS B 1 4 ? -1.2 -54.938 -29.828 1 75.44 4 HIS B N 1
ATOM 790 C CA . HIS B 1 4 ? -1.726 -53.719 -30.406 1 75.44 4 HIS B CA 1
ATOM 791 C C . HIS B 1 4 ? -2.422 -52.875 -29.344 1 75.44 4 HIS B C 1
ATOM 793 O O . HIS B 1 4 ? -2.268 -51.656 -29.312 1 75.44 4 HIS B O 1
ATOM 799 N N . ASN B 1 5 ? -3.059 -53.594 -28.359 1 78.69 5 ASN B N 1
ATOM 800 C CA . ASN B 1 5 ? -3.795 -52.875 -27.297 1 78.69 5 ASN B CA 1
ATOM 801 C C . ASN B 1 5 ? -2.852 -52.219 -26.312 1 78.69 5 ASN B C 1
ATOM 803 O O . ASN B 1 5 ? -3.119 -51.094 -25.875 1 78.69 5 ASN B O 1
ATOM 807 N N . THR B 1 6 ? -1.689 -52.875 -26.094 1 81.19 6 THR B N 1
ATOM 808 C CA . THR B 1 6 ? -0.712 -52.344 -25.156 1 81.19 6 THR B CA 1
ATOM 809 C C . THR B 1 6 ? -0.013 -51.125 -25.75 1 81.19 6 THR B C 1
ATOM 811 O O . THR B 1 6 ? 0.233 -50.156 -25.047 1 81.19 6 THR B O 1
ATOM 814 N N . ASP B 1 7 ? 0.209 -51.219 -27.031 1 81.94 7 ASP B N 1
ATOM 815 C CA . ASP B 1 7 ? 0.859 -50.094 -27.719 1 81.94 7 ASP B CA 1
ATOM 816 C C . ASP B 1 7 ? -0.05 -48.875 -27.75 1 81.94 7 ASP B C 1
ATOM 818 O O . ASP B 1 7 ? 0.416 -47.75 -27.578 1 81.94 7 ASP B O 1
ATOM 822 N N . LEU B 1 8 ? -1.309 -49.062 -27.953 1 86.88 8 LEU B N 1
ATOM 823 C CA . LEU B 1 8 ? -2.277 -47.969 -27.969 1 86.88 8 LEU B CA 1
ATOM 824 C C . LEU B 1 8 ? -2.387 -47.344 -26.594 1 86.88 8 LEU B C 1
ATOM 826 O O . LEU B 1 8 ? -2.451 -46.094 -26.484 1 86.88 8 LEU B O 1
ATOM 830 N N . GLU B 1 9 ? -2.391 -48.219 -25.609 1 87.75 9 GLU B N 1
ATOM 831 C CA . GLU B 1 9 ? -2.455 -47.719 -24.25 1 87.75 9 GLU B CA 1
ATOM 832 C C . GLU B 1 9 ? -1.229 -46.875 -23.922 1 87.75 9 GLU B C 1
ATOM 834 O O . GLU B 1 9 ? -1.35 -45.812 -23.297 1 87.75 9 GLU B O 1
ATOM 839 N N . LYS B 1 10 ? -0.137 -47.344 -24.391 1 88.81 10 LYS B N 1
ATOM 840 C CA . LYS B 1 10 ? 1.112 -46.625 -24.188 1 88.81 10 LYS B CA 1
ATOM 841 C C . LYS B 1 10 ? 1.06 -45.25 -24.859 1 88.81 10 LYS B C 1
ATOM 843 O O . LYS B 1 10 ? 1.484 -44.25 -24.281 1 88.81 10 LYS B O 1
ATOM 848 N N . LEU B 1 11 ? 0.588 -45.156 -26 1 88.69 11 LEU B N 1
ATOM 849 C CA . LEU B 1 11 ? 0.47 -43.906 -26.75 1 88.69 11 LEU B CA 1
ATOM 850 C C . LEU B 1 11 ? -0.478 -42.938 -26.047 1 88.69 11 LEU B C 1
ATOM 852 O O . LEU B 1 11 ? -0.22 -41.75 -26 1 88.69 11 LEU B O 1
ATOM 856 N N . GLU B 1 12 ? -1.558 -43.5 -25.5 1 91.38 12 GLU B N 1
ATOM 857 C CA . GLU B 1 12 ? -2.533 -42.688 -24.781 1 91.38 12 GLU B CA 1
ATOM 858 C C . GLU B 1 12 ? -1.927 -42.062 -23.516 1 91.38 12 GLU B C 1
ATOM 860 O O . GLU B 1 12 ? -2.086 -40.875 -23.266 1 91.38 12 GLU B O 1
ATOM 865 N N . ILE B 1 13 ? -1.201 -42.875 -22.797 1 92.38 13 ILE B N 1
ATOM 866 C CA . ILE B 1 13 ? -0.575 -42.406 -21.562 1 92.38 13 ILE B CA 1
ATOM 867 C C . ILE B 1 13 ? 0.5 -41.375 -21.891 1 92.38 13 ILE B C 1
ATOM 869 O O . ILE B 1 13 ? 0.642 -40.375 -21.172 1 92.38 13 ILE B O 1
ATOM 873 N N . ALA B 1 14 ? 1.21 -41.688 -22.953 1 90.88 14 ALA B N 1
ATOM 874 C CA . ALA B 1 14 ? 2.23 -40.75 -23.375 1 90.88 14 ALA B CA 1
ATOM 875 C C . ALA B 1 14 ? 1.606 -39.406 -23.781 1 90.88 14 ALA B C 1
ATOM 877 O O . ALA B 1 14 ? 2.176 -38.344 -23.516 1 90.88 14 ALA B O 1
ATOM 878 N N . GLY B 1 15 ? 0.527 -39.438 -24.469 1 94.88 15 GLY B N 1
ATOM 879 C CA . GLY B 1 15 ? -0.206 -38.25 -24.812 1 94.88 15 GLY B CA 1
ATOM 880 C C . GLY B 1 15 ? -0.636 -37.438 -23.609 1 94.88 15 GLY B C 1
ATOM 881 O O . GLY B 1 15 ? -0.541 -36.219 -23.609 1 94.88 15 GLY B O 1
ATOM 882 N N . GLU B 1 16 ? -1.145 -38.094 -22.594 1 95.69 16 GLU B N 1
ATOM 883 C CA . GLU B 1 16 ? -1.524 -37.438 -21.359 1 95.69 16 GLU B CA 1
ATOM 884 C C . GLU B 1 16 ? -0.321 -36.781 -20.688 1 95.69 16 GLU B C 1
ATOM 886 O O . GLU B 1 16 ? -0.428 -35.688 -20.156 1 95.69 16 GLU B O 1
ATOM 891 N N . ASN B 1 17 ? 0.751 -37.531 -20.703 1 95.88 17 ASN B N 1
ATOM 892 C CA . ASN B 1 17 ? 1.988 -37.031 -20.141 1 95.88 17 ASN B CA 1
ATOM 893 C C . ASN B 1 17 ? 2.398 -35.719 -20.797 1 95.88 17 ASN B C 1
ATOM 895 O O . ASN B 1 17 ? 2.775 -34.75 -2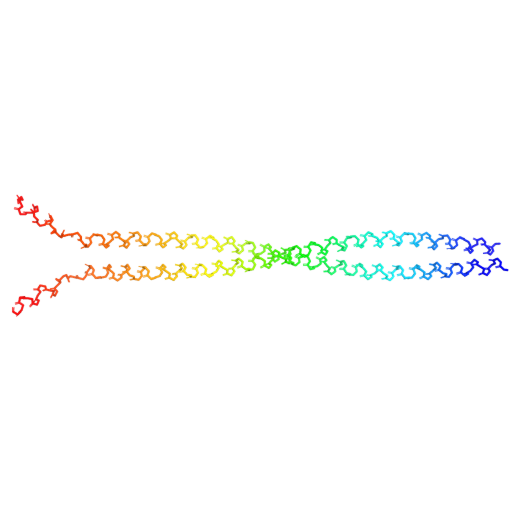0.109 1 95.88 17 ASN B O 1
ATOM 899 N N . ARG B 1 18 ? 2.234 -35.625 -22.094 1 94.81 18 ARG B N 1
ATOM 900 C CA . ARG B 1 18 ? 2.578 -34.406 -22.828 1 94.81 18 ARG B CA 1
ATOM 901 C C . ARG B 1 18 ? 1.675 -33.25 -22.422 1 94.81 18 ARG B C 1
ATOM 903 O O . ARG B 1 18 ? 2.148 -32.125 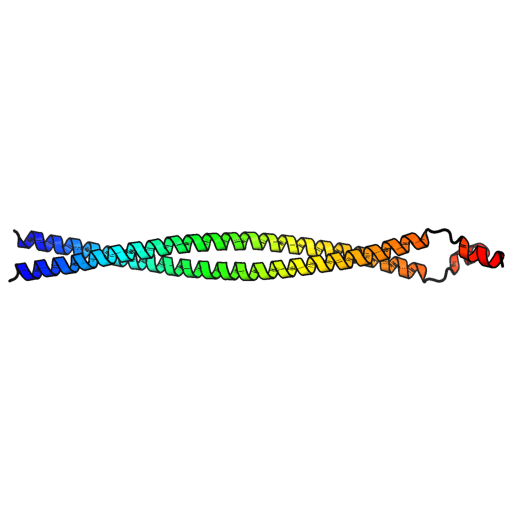-22.219 1 94.81 18 ARG B O 1
ATOM 910 N N . LYS B 1 19 ? 0.42 -33.594 -22.281 1 97.44 19 LYS B N 1
ATOM 911 C CA . LYS B 1 19 ? -0.546 -32.562 -21.875 1 97.44 19 LYS B CA 1
ATOM 912 C C . LYS B 1 19 ? -0.239 -32.062 -20.469 1 97.44 19 LYS B C 1
ATOM 914 O O . LYS B 1 19 ? -0.287 -30.844 -20.234 1 97.44 19 LYS B O 1
ATOM 919 N N . LEU B 1 20 ? 0.103 -32.875 -19.625 1 98.06 20 LEU B N 1
ATOM 920 C CA . LEU B 1 20 ? 0.393 -32.531 -18.234 1 98.06 20 LEU B CA 1
ATOM 921 C C . LEU B 1 20 ? 1.656 -31.672 -18.156 1 98.06 20 LEU B C 1
ATOM 923 O O . LEU B 1 20 ? 1.707 -30.703 -17.391 1 98.06 20 LEU B O 1
ATOM 927 N N . LYS B 1 21 ? 2.625 -32.031 -18.891 1 97.81 21 LYS B N 1
ATOM 928 C CA . LYS B 1 21 ? 3.861 -31.25 -18.922 1 97.81 21 LYS B CA 1
ATOM 929 C C . LYS B 1 21 ? 3.607 -29.812 -19.391 1 97.81 21 LYS B C 1
ATOM 931 O O . LYS B 1 21 ? 4.141 -28.859 -18.812 1 97.81 21 LYS B O 1
ATOM 936 N N . THR B 1 22 ? 2.789 -29.703 -20.406 1 98.06 22 THR B N 1
ATOM 937 C CA . THR B 1 22 ? 2.428 -28.375 -20.906 1 98.06 22 THR B CA 1
ATOM 938 C C . THR B 1 22 ? 1.654 -27.594 -19.859 1 98.06 22 THR B C 1
ATOM 940 O O . THR B 1 22 ? 1.941 -26.406 -19.625 1 98.06 22 THR B O 1
ATOM 943 N N . ALA B 1 23 ? 0.722 -28.203 -19.281 1 98.25 23 ALA B N 1
ATOM 944 C CA . ALA B 1 23 ? -0.07 -27.562 -18.234 1 98.25 23 ALA B CA 1
ATOM 945 C C . ALA B 1 23 ? 0.816 -27.094 -17.094 1 98.25 23 ALA B C 1
ATOM 947 O O . ALA B 1 23 ? 0.655 -25.984 -16.578 1 98.25 23 ALA B O 1
ATOM 948 N N . LEU B 1 24 ? 1.713 -27.938 -16.688 1 98.38 24 LEU B N 1
ATOM 949 C CA . LEU B 1 24 ? 2.615 -27.609 -15.586 1 98.38 24 LEU B CA 1
ATOM 950 C C . LEU B 1 24 ? 3.475 -26.406 -15.922 1 98.38 24 LEU B C 1
ATOM 952 O O . LEU B 1 24 ? 3.693 -25.531 -15.07 1 98.38 24 LEU B O 1
ATOM 956 N N . ARG B 1 25 ? 3.932 -26.359 -17.094 1 98.31 25 ARG B N 1
ATOM 957 C CA . ARG B 1 25 ? 4.723 -25.219 -17.562 1 98.31 25 ARG B CA 1
ATOM 958 C C . ARG B 1 25 ? 3.914 -23.938 -17.5 1 98.31 25 ARG B C 1
ATOM 960 O O . ARG B 1 25 ? 4.414 -22.906 -17.031 1 98.31 25 ARG B O 1
ATOM 967 N N . GLU B 1 26 ? 2.686 -23.953 -17.953 1 98.31 26 GLU B N 1
ATOM 968 C CA . GLU B 1 26 ? 1.812 -22.781 -18 1 98.31 26 GLU B CA 1
ATOM 969 C C . GLU B 1 26 ? 1.489 -22.297 -16.578 1 98.31 26 GLU B C 1
ATOM 971 O O . GLU B 1 26 ? 1.61 -21.109 -16.297 1 98.31 26 GLU B O 1
ATOM 976 N N . VAL B 1 27 ? 1.157 -23.25 -15.758 1 98.81 27 VAL B N 1
ATOM 977 C CA . VAL B 1 27 ? 0.779 -22.859 -14.398 1 98.81 27 VAL B CA 1
ATOM 978 C C . VAL B 1 27 ? 2 -22.344 -13.648 1 98.81 27 VAL B C 1
ATOM 980 O O . VAL B 1 27 ? 1.894 -21.391 -12.859 1 98.81 27 VAL B O 1
ATOM 983 N N . SER B 1 28 ? 3.119 -22.922 -13.875 1 98.56 28 SER B N 1
ATOM 984 C CA . SER B 1 28 ? 4.355 -22.453 -13.258 1 98.56 28 SER B CA 1
ATOM 985 C C . SER B 1 28 ? 4.68 -21.016 -13.695 1 98.56 28 SER B C 1
ATOM 987 O O . SER B 1 28 ? 5.145 -20.203 -12.883 1 98.56 28 SER B O 1
ATOM 989 N N . ALA B 1 29 ? 4.465 -20.781 -14.93 1 98.62 29 ALA B N 1
ATOM 990 C CA . ALA B 1 29 ? 4.668 -19.422 -15.438 1 98.62 29 ALA B CA 1
ATOM 991 C C . ALA B 1 29 ? 3.713 -18.438 -14.773 1 98.62 29 ALA B C 1
ATOM 993 O O . ALA B 1 29 ? 4.109 -17.328 -14.406 1 98.62 29 ALA B O 1
ATOM 994 N N . ASP B 1 30 ? 2.48 -18.812 -14.664 1 98.69 30 ASP B N 1
ATOM 995 C CA . ASP B 1 30 ? 1.493 -17.984 -13.969 1 98.69 30 ASP B CA 1
ATOM 996 C C . ASP B 1 30 ? 1.91 -17.734 -12.523 1 98.69 30 ASP B C 1
ATOM 998 O O . ASP B 1 30 ? 1.772 -16.609 -12.023 1 98.69 30 ASP B O 1
ATOM 1002 N N . LEU B 1 31 ? 2.348 -18.781 -11.93 1 98.81 31 LEU B N 1
ATOM 1003 C CA . LEU B 1 31 ? 2.795 -18.656 -10.547 1 98.81 31 LEU B CA 1
ATOM 1004 C C . LEU B 1 31 ? 3.932 -17.656 -10.43 1 98.81 31 LEU B C 1
ATOM 1006 O O . LEU B 1 31 ? 3.932 -16.812 -9.523 1 98.81 31 LEU B O 1
ATOM 1010 N N . ALA B 1 32 ? 4.863 -17.781 -11.297 1 98.56 32 ALA B N 1
ATOM 1011 C CA . ALA B 1 32 ? 5.977 -16.828 -11.297 1 98.56 32 ALA B CA 1
ATOM 1012 C C . ALA B 1 32 ? 5.48 -15.398 -11.469 1 98.56 32 ALA B C 1
ATOM 1014 O O . ALA B 1 32 ? 5.957 -14.484 -10.781 1 98.56 32 ALA B O 1
ATOM 1015 N N . HIS B 1 33 ? 4.562 -15.156 -12.367 1 98.88 33 HIS B N 1
ATOM 1016 C CA . HIS B 1 33 ? 3.982 -13.844 -12.617 1 98.88 33 HIS B CA 1
ATOM 1017 C C . HIS B 1 33 ? 3.266 -13.312 -11.383 1 98.88 33 HIS B C 1
ATOM 1019 O O . HIS B 1 33 ? 3.496 -12.18 -10.961 1 98.88 33 HIS B O 1
ATOM 1025 N N . GLU B 1 34 ? 2.502 -14.148 -10.836 1 98.75 34 GLU B N 1
ATOM 1026 C CA . GLU B 1 34 ? 1.752 -13.75 -9.648 1 98.75 34 GLU B CA 1
ATOM 1027 C C . GLU B 1 34 ? 2.689 -13.43 -8.484 1 98.75 34 GLU B C 1
ATOM 1029 O O . GLU B 1 34 ? 2.447 -12.484 -7.73 1 98.75 34 GLU B O 1
ATOM 1034 N N . THR B 1 35 ? 3.619 -14.219 -8.352 1 98.75 35 THR B N 1
ATOM 1035 C CA . THR B 1 35 ? 4.602 -13.977 -7.301 1 98.75 35 THR B CA 1
ATOM 1036 C C . THR B 1 35 ? 5.262 -12.617 -7.484 1 98.75 35 THR B C 1
ATOM 1038 O O . THR B 1 35 ? 5.441 -11.867 -6.516 1 98.75 35 THR B O 1
ATOM 1041 N N . SER B 1 36 ? 5.57 -12.266 -8.68 1 98.88 36 SER B N 1
ATOM 1042 C CA . SER B 1 36 ? 6.184 -10.977 -8.984 1 98.88 36 SER B CA 1
ATOM 1043 C C . SER B 1 36 ? 5.242 -9.828 -8.656 1 98.88 36 SER B C 1
ATOM 1045 O O . SER B 1 36 ? 5.648 -8.836 -8.047 1 98.88 36 SER B O 1
ATOM 1047 N N . GLN B 1 37 ? 4.082 -10.023 -9.016 1 98.5 37 GLN B N 1
ATOM 1048 C CA . GLN B 1 37 ? 3.088 -8.992 -8.75 1 98.5 37 GLN B CA 1
ATOM 1049 C C . GLN B 1 37 ? 2.863 -8.812 -7.254 1 98.5 37 GLN B C 1
ATOM 1051 O O . GLN B 1 37 ? 2.816 -7.688 -6.754 1 98.5 37 GLN B O 1
ATOM 1056 N N . ARG B 1 38 ? 2.764 -9.828 -6.598 1 98.69 38 ARG B N 1
ATOM 1057 C CA . ARG B 1 38 ? 2.6 -9.781 -5.148 1 98.69 38 ARG B CA 1
ATOM 1058 C C . ARG B 1 38 ? 3.738 -9.016 -4.488 1 98.69 38 ARG B C 1
ATOM 1060 O O . ARG B 1 38 ? 3.504 -8.156 -3.635 1 98.69 38 ARG B O 1
ATOM 1067 N N . LYS B 1 39 ? 4.914 -9.375 -4.91 1 98.69 39 LYS B N 1
ATOM 1068 C CA . LYS B 1 39 ? 6.082 -8.695 -4.355 1 98.69 39 LYS B CA 1
ATOM 1069 C C . LYS B 1 39 ? 6.035 -7.199 -4.633 1 98.69 39 LYS B C 1
ATOM 1071 O O . LYS B 1 39 ? 6.367 -6.391 -3.762 1 98.69 39 LYS B O 1
ATOM 1076 N N . MET B 1 40 ? 5.648 -6.867 -5.777 1 98.69 40 MET B N 1
ATOM 1077 C CA . MET B 1 40 ? 5.547 -5.461 -6.164 1 98.69 40 MET B CA 1
ATOM 1078 C C . MET B 1 40 ? 4.531 -4.73 -5.293 1 98.69 40 MET B C 1
ATOM 1080 O O . MET B 1 40 ? 4.844 -3.684 -4.723 1 98.69 40 MET B O 1
ATOM 1084 N N . TYR B 1 41 ? 3.473 -5.301 -5.137 1 98.75 41 TYR B N 1
ATOM 1085 C CA . TYR B 1 41 ? 2.414 -4.648 -4.375 1 98.75 41 TYR B CA 1
ATOM 1086 C C . TYR B 1 41 ? 2.748 -4.625 -2.887 1 98.75 41 TYR B C 1
ATOM 1088 O O . TYR B 1 41 ? 2.398 -3.678 -2.18 1 98.75 41 TYR B O 1
ATOM 1096 N N . HIS B 1 42 ? 3.336 -5.641 -2.441 1 98.5 42 HIS B N 1
ATOM 1097 C CA . HIS B 1 42 ? 3.816 -5.66 -1.064 1 98.5 42 HIS B CA 1
ATOM 1098 C C . HIS B 1 42 ? 4.789 -4.512 -0.804 1 98.5 42 HIS B C 1
ATOM 1100 O O . HIS B 1 42 ? 4.645 -3.785 0.181 1 98.5 42 HIS B O 1
ATOM 1106 N N . ALA B 1 43 ? 5.664 -4.34 -1.704 1 98.56 43 ALA B N 1
ATOM 1107 C CA . ALA B 1 43 ? 6.633 -3.254 -1.585 1 98.56 43 ALA B CA 1
ATOM 1108 C C . ALA B 1 43 ? 5.941 -1.894 -1.636 1 98.56 43 ALA B C 1
ATOM 1110 O O . ALA B 1 43 ? 6.289 -0.985 -0.878 1 98.56 43 ALA B O 1
ATOM 1111 N N . MET B 1 44 ? 5.055 -1.803 -2.498 1 98.56 44 MET B N 1
ATOM 1112 C CA . MET B 1 44 ? 4.285 -0.568 -2.627 1 98.56 44 MET B CA 1
ATOM 1113 C C . MET B 1 44 ? 3.541 -0.254 -1.333 1 98.56 44 MET B C 1
ATOM 1115 O O . MET B 1 44 ? 3.576 0.879 -0.851 1 98.56 44 MET B O 1
ATOM 1119 N N . ALA B 1 45 ? 2.92 -1.196 -0.845 1 98.5 45 ALA B N 1
ATOM 1120 C CA . ALA B 1 45 ? 2.172 -1.026 0.397 1 98.5 45 ALA B CA 1
ATOM 1121 C C . ALA B 1 45 ? 3.092 -0.6 1.538 1 98.5 45 ALA B C 1
ATOM 1123 O O . ALA B 1 45 ? 2.736 0.268 2.338 1 98.5 45 ALA B O 1
ATOM 1124 N N . ASP B 1 46 ? 4.242 -1.232 1.581 1 98.19 46 ASP B N 1
ATOM 1125 C CA . ASP B 1 46 ? 5.23 -0.878 2.596 1 98.19 46 ASP B CA 1
ATOM 1126 C C . ASP B 1 46 ? 5.66 0.581 2.457 1 98.19 46 ASP B C 1
ATOM 11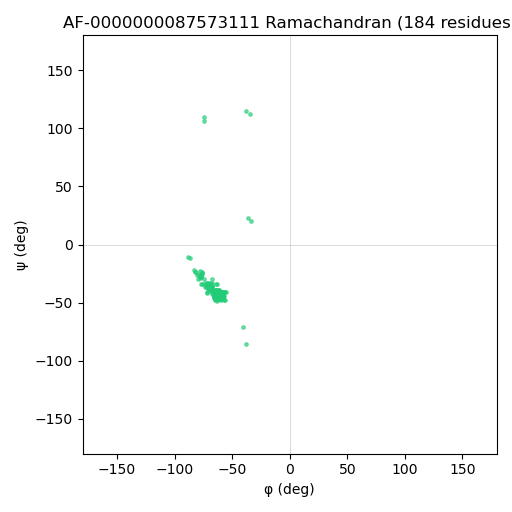28 O O . ASP B 1 46 ? 5.715 1.314 3.447 1 98.19 46 ASP B O 1
ATOM 1132 N N . CYS B 1 47 ? 5.945 0.969 1.295 1 98.81 47 CYS B N 1
ATOM 1133 C CA . CYS B 1 47 ? 6.355 2.342 1.027 1 98.81 47 CYS B CA 1
ATOM 1134 C C . CYS B 1 47 ? 5.254 3.324 1.401 1 98.81 47 CYS B C 1
ATOM 1136 O O . CYS B 1 47 ? 5.516 4.355 2.023 1 98.81 47 CYS B O 1
ATOM 1138 N N . GLN B 1 48 ? 4.062 2.924 1.04 1 98.81 48 GLN B N 1
ATOM 1139 C CA . GLN B 1 48 ? 2.922 3.791 1.317 1 98.81 48 GLN B CA 1
ATOM 1140 C C . GLN B 1 48 ? 2.654 3.885 2.816 1 98.81 48 GLN B C 1
ATOM 1142 O O . GLN B 1 48 ? 2.268 4.941 3.32 1 98.81 48 GLN B O 1
ATOM 1147 N N . ALA B 1 49 ? 2.811 2.816 3.455 1 98.62 49 ALA B N 1
ATOM 1148 C CA . ALA B 1 49 ? 2.668 2.84 4.91 1 98.62 49 ALA B CA 1
ATOM 1149 C C . ALA B 1 49 ? 3.643 3.83 5.539 1 98.62 49 ALA B C 1
ATOM 1151 O O . ALA B 1 49 ? 3.275 4.582 6.445 1 98.62 49 ALA B O 1
ATOM 1152 N N . ASP B 1 50 ? 4.844 3.916 5.105 1 98.75 50 ASP B N 1
ATOM 1153 C CA . ASP B 1 50 ? 5.852 4.863 5.574 1 98.75 50 ASP B CA 1
ATOM 1154 C C . ASP B 1 50 ? 5.434 6.301 5.273 1 98.75 50 ASP B C 1
ATOM 1156 O O . ASP B 1 50 ? 5.605 7.188 6.113 1 98.75 50 ASP B O 1
ATOM 1160 N N . MET B 1 51 ? 4.93 6.461 4.125 1 98.75 51 MET B N 1
ATOM 1161 C CA . MET B 1 51 ? 4.48 7.793 3.727 1 98.75 51 MET B CA 1
ATOM 1162 C C . MET B 1 51 ? 3.332 8.266 4.609 1 98.75 51 MET B C 1
ATOM 1164 O O . MET B 1 51 ? 3.293 9.422 5.02 1 98.75 51 MET B O 1
ATOM 1168 N N . ILE B 1 52 ? 2.488 7.398 4.859 1 98.88 52 ILE B N 1
ATOM 1169 C CA . ILE B 1 52 ? 1.346 7.707 5.715 1 98.88 52 ILE B CA 1
ATOM 1170 C C . ILE B 1 52 ? 1.833 8.109 7.105 1 98.88 52 ILE B C 1
ATOM 1172 O O . ILE B 1 52 ? 1.364 9.102 7.668 1 98.88 52 ILE B O 1
ATOM 1176 N N . ALA B 1 53 ? 2.754 7.379 7.602 1 98.81 53 ALA B N 1
ATOM 1177 C CA . ALA B 1 53 ? 3.312 7.699 8.914 1 98.81 53 ALA B CA 1
ATOM 1178 C C . ALA B 1 53 ? 3.951 9.086 8.914 1 98.81 53 ALA B C 1
ATOM 1180 O O . ALA B 1 53 ? 3.734 9.875 9.836 1 98.81 53 ALA B O 1
ATOM 1181 N N . LYS B 1 54 ? 4.652 9.391 7.941 1 98.88 54 LYS B N 1
ATOM 1182 C CA . LYS B 1 54 ? 5.324 10.688 7.809 1 98.88 54 LYS B CA 1
ATOM 1183 C C . LYS B 1 54 ? 4.312 11.82 7.699 1 98.88 54 LYS B C 1
ATOM 1185 O O . LYS B 1 54 ? 4.453 12.852 8.367 1 98.88 54 LYS B O 1
ATOM 1190 N N . LEU B 1 55 ? 3.389 11.57 6.867 1 98.75 55 LEU B N 1
ATOM 1191 C CA . LEU B 1 55 ? 2.369 12.594 6.66 1 98.75 55 LEU B CA 1
ATOM 1192 C C . LEU B 1 55 ? 1.575 12.836 7.941 1 98.75 55 LEU B C 1
ATOM 1194 O O . LEU B 1 55 ? 1.242 13.977 8.266 1 98.75 55 LEU B O 1
ATOM 1198 N N . LYS B 1 56 ? 1.291 11.789 8.633 1 98.75 56 LYS B N 1
ATOM 1199 C CA . LYS B 1 56 ? 0.59 11.93 9.906 1 98.75 56 LYS B CA 1
ATOM 1200 C C . LYS B 1 56 ? 1.414 12.742 10.898 1 98.75 56 LYS B C 1
ATOM 1202 O O . LYS B 1 56 ? 0.876 13.602 11.602 1 98.75 56 LYS B O 1
ATOM 1207 N N . ALA B 1 57 ? 2.607 12.516 10.945 1 98.69 57 ALA B N 1
ATOM 1208 C CA . ALA B 1 57 ? 3.498 13.242 11.844 1 98.69 57 ALA B CA 1
ATOM 1209 C C . ALA B 1 57 ? 3.582 14.719 11.453 1 98.69 57 ALA B C 1
ATOM 1211 O O . ALA B 1 57 ? 3.514 15.602 12.312 1 98.69 57 ALA B O 1
ATOM 1212 N N . GLU B 1 58 ? 3.729 14.945 10.219 1 98.44 58 GLU B N 1
ATOM 1213 C CA . GLU B 1 58 ? 3.803 16.312 9.703 1 98.44 58 GLU B CA 1
ATOM 1214 C C . GLU B 1 58 ? 2.506 17.062 9.969 1 98.44 58 GLU B C 1
ATOM 1216 O O . GLU B 1 58 ? 2.535 18.25 10.32 1 98.44 58 GLU B O 1
ATOM 1221 N N . LEU B 1 59 ? 1.455 16.406 9.797 1 98.44 59 LEU B N 1
ATOM 1222 C CA . LEU B 1 59 ? 0.159 17.016 10.07 1 98.44 59 LEU B CA 1
ATOM 1223 C C . LEU B 1 59 ? 0.023 17.375 11.547 1 98.44 59 LEU B C 1
ATOM 1225 O O . LEU B 1 59 ? -0.418 18.484 11.883 1 98.44 59 LEU B O 1
ATOM 1229 N N . GLU B 1 60 ? 0.378 16.5 12.375 1 98.19 60 GLU B N 1
ATOM 1230 C CA . GLU B 1 60 ? 0.331 16.75 13.812 1 98.19 60 GLU B CA 1
ATOM 1231 C C . GLU B 1 60 ? 1.205 17.938 14.195 1 98.19 60 GLU B C 1
ATOM 1233 O O . GLU B 1 60 ? 0.794 18.781 14.984 1 98.19 60 GLU B O 1
ATOM 1238 N N . GLU B 1 61 ? 2.336 18 13.672 1 97.69 61 GLU B N 1
ATOM 1239 C CA . GLU B 1 61 ? 3.236 19.109 13.938 1 97.69 61 GLU B CA 1
ATOM 1240 C C . GLU B 1 61 ? 2.646 20.438 13.43 1 97.69 61 GLU B C 1
ATOM 1242 O O . GLU B 1 61 ? 2.723 21.453 14.109 1 97.69 61 GLU B O 1
ATOM 1247 N N . SER B 1 62 ? 2.146 20.359 12.289 1 97.5 62 SER B N 1
ATOM 1248 C CA . SER B 1 62 ? 1.509 21.547 11.734 1 97.5 62 SER B CA 1
ATOM 1249 C C . SER B 1 62 ? 0.365 22.031 12.617 1 97.5 62 SER B C 1
ATOM 1251 O O . SER B 1 62 ? 0.245 23.234 12.898 1 97.5 62 SER B O 1
ATOM 1253 N N . GLN B 1 63 ? -0.368 21.094 13.078 1 96.56 63 GLN B N 1
ATOM 1254 C CA . GLN B 1 63 ? -1.501 21.438 13.93 1 96.56 63 GLN B CA 1
ATOM 1255 C C . GLN B 1 63 ? -1.031 21.984 15.273 1 96.56 63 GLN B C 1
ATOM 1257 O O . GLN B 1 63 ? -1.617 22.938 15.797 1 96.56 63 GLN B O 1
ATOM 1262 N N . ARG B 1 64 ? -0.001 21.469 15.789 1 97 64 ARG B N 1
ATOM 1263 C CA . ARG B 1 64 ? 0.559 21.953 17.047 1 97 64 ARG B CA 1
ATOM 1264 C C . ARG B 1 64 ? 1.101 23.375 16.875 1 97 64 ARG B C 1
ATOM 1266 O O . ARG B 1 64 ? 0.865 24.234 17.734 1 97 64 ARG B O 1
ATOM 1273 N N . ARG B 1 65 ? 1.731 23.641 15.773 1 94.62 65 ARG B N 1
ATOM 1274 C CA . ARG B 1 65 ? 2.252 24.969 15.477 1 94.62 65 ARG B CA 1
ATOM 1275 C C . ARG B 1 65 ? 1.121 25.984 15.352 1 94.62 65 ARG B C 1
ATOM 1277 O O . ARG B 1 65 ? 1.2 27.078 15.898 1 94.62 65 ARG B O 1
ATOM 1284 N N . CYS B 1 66 ? 0.151 25.531 14.688 1 96.88 6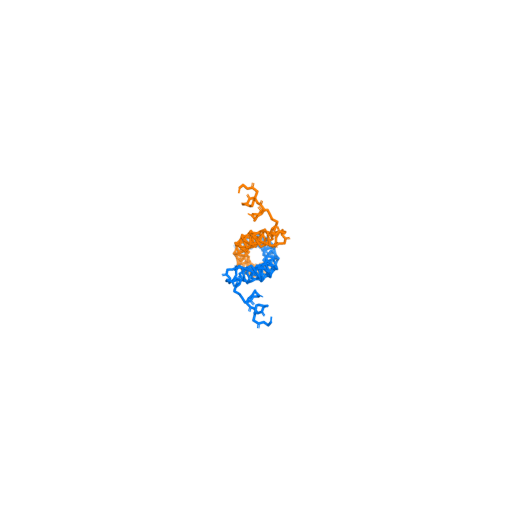6 CYS B N 1
ATOM 1285 C CA . CYS B 1 66 ? -0.99 26.406 14.469 1 96.88 66 CYS B CA 1
ATOM 1286 C C . CYS B 1 66 ? -1.688 26.734 15.789 1 96.88 66 CYS B C 1
ATOM 1288 O O . CYS B 1 66 ? -2.072 27.875 16.031 1 96.88 66 CYS B O 1
ATOM 1290 N N . ALA B 1 67 ? -1.789 25.734 16.562 1 96.31 67 ALA B N 1
ATOM 1291 C CA . ALA B 1 67 ? -2.416 25.953 17.859 1 96.31 67 ALA B CA 1
ATOM 1292 C C . ALA B 1 67 ? -1.624 26.953 18.688 1 96.31 67 ALA B C 1
ATOM 1294 O O . ALA B 1 67 ? -2.205 27.812 19.359 1 96.31 67 ALA B O 1
ATOM 1295 N N . THR B 1 68 ? -0.366 26.891 18.625 1 96.19 68 THR B N 1
ATOM 1296 C CA . THR B 1 68 ? 0.505 27.797 19.375 1 96.19 68 THR B CA 1
ATOM 1297 C C . THR B 1 68 ? 0.346 29.234 18.891 1 96.19 68 THR B C 1
ATOM 1299 O O . THR B 1 68 ? 0.213 30.156 19.688 1 96.19 68 THR B O 1
ATOM 1302 N N . ILE B 1 69 ? 0.254 29.359 17.625 1 93.56 69 ILE B N 1
ATOM 1303 C CA . ILE B 1 69 ? 0.116 30.688 17.031 1 93.56 69 ILE B CA 1
ATOM 1304 C C . ILE B 1 69 ? -1.263 31.25 17.359 1 93.56 69 ILE B C 1
ATOM 1306 O O . ILE B 1 69 ? -1.396 32.438 17.641 1 93.56 69 ILE B O 1
ATOM 1310 N N . GLU B 1 70 ? -2.195 30.406 17.328 1 94.44 70 GLU B N 1
ATOM 1311 C CA . GLU B 1 70 ? -3.561 30.828 17.641 1 94.44 70 GLU B CA 1
ATOM 1312 C C . GLU B 1 70 ? -3.682 31.297 19.078 1 94.44 70 GLU B C 1
ATOM 1314 O O . GLU B 1 70 ? -4.336 32.312 19.375 1 94.44 70 GLU B O 1
ATOM 1319 N N . MET B 1 71 ? -3.031 30.594 19.922 1 95.56 71 MET B N 1
ATOM 1320 C CA . MET B 1 71 ? -3.041 30.969 21.344 1 95.56 71 MET B CA 1
ATOM 1321 C C . MET B 1 71 ? -2.342 32.312 21.547 1 95.56 71 MET B C 1
ATOM 1323 O O . MET B 1 71 ? -2.834 33.156 22.297 1 95.56 71 MET B O 1
ATOM 1327 N N . ARG B 1 72 ? -1.274 32.562 20.859 1 89.75 72 ARG B N 1
ATOM 1328 C CA . ARG B 1 72 ? -0.556 33.812 20.938 1 89.75 72 ARG B CA 1
ATOM 1329 C C . ARG B 1 72 ? -1.405 34.969 20.391 1 89.75 72 ARG B C 1
ATOM 1331 O O . ARG B 1 72 ? -1.458 36.031 20.984 1 89.75 72 ARG B O 1
ATOM 1338 N N . TYR B 1 73 ? -2.039 34.656 19.328 1 91.81 73 TYR B N 1
ATOM 1339 C CA . TYR B 1 73 ? -2.908 35.656 18.703 1 91.81 73 TYR B CA 1
ATOM 1340 C C . TYR B 1 73 ? -4.07 36 19.625 1 91.81 73 TYR B C 1
ATOM 1342 O O . TYR B 1 73 ? -4.344 37.188 19.859 1 91.81 73 TYR B O 1
ATOM 1350 N N . SER B 1 74 ? -4.676 35.062 20.125 1 89.69 74 SER B N 1
ATOM 1351 C CA . SER B 1 74 ? -5.816 35.281 21 1 89.69 74 SER B CA 1
ATOM 1352 C C . SER B 1 74 ? -5.418 36.062 22.25 1 89.69 74 SER B C 1
ATOM 1354 O O . SER B 1 74 ? -6.121 36.969 22.656 1 89.69 74 SER B O 1
ATOM 1356 N N . LYS B 1 75 ? -4.234 35.719 22.828 1 89.75 75 LYS B N 1
ATOM 1357 C CA . LYS B 1 75 ? -3.74 36.438 24 1 89.75 75 LYS B CA 1
ATOM 1358 C C . LYS B 1 75 ? -3.445 37.906 23.688 1 89.75 75 LYS B C 1
ATOM 1360 O O . LYS B 1 75 ? -3.721 38.781 24.5 1 89.75 75 LYS B O 1
ATOM 1365 N N . LEU B 1 76 ? -3.016 38.125 22.516 1 86.5 76 LEU B N 1
ATOM 1366 C CA . LEU B 1 76 ? -2.715 39.5 22.094 1 86.5 76 LEU B CA 1
ATOM 1367 C C . LEU B 1 76 ? -3.996 40.312 21.906 1 86.5 76 LEU B C 1
ATOM 1369 O O . LEU B 1 76 ? -4.09 41.438 22.359 1 86.5 76 LEU B O 1
ATOM 1373 N N . VAL B 1 77 ? -4.977 39.719 21.344 1 84.56 77 VAL B N 1
ATOM 1374 C CA . VAL B 1 77 ? -6.258 40.375 21.109 1 84.56 77 VAL B CA 1
ATOM 1375 C C . VAL B 1 77 ? -6.945 40.656 22.438 1 84.56 77 VAL B C 1
ATOM 1377 O O . VAL B 1 77 ? -7.477 41.75 22.656 1 84.56 77 VAL B O 1
ATOM 1380 N N . ASP B 1 78 ? -6.805 39.812 23.359 1 84.56 78 ASP B N 1
ATOM 1381 C CA . ASP B 1 78 ? -7.391 39.969 24.688 1 84.56 78 ASP B CA 1
ATOM 1382 C C . ASP B 1 78 ? -6.727 41.094 25.453 1 84.56 78 ASP B C 1
ATOM 1384 O O . ASP B 1 78 ? -7.398 41.875 26.156 1 84.56 78 ASP B O 1
ATOM 1388 N N . ASN B 1 79 ? -5.441 41.312 25.25 1 80.38 79 ASN B N 1
ATOM 1389 C CA . ASN B 1 79 ? -4.688 42.344 25.938 1 80.38 79 ASN B CA 1
ATOM 1390 C C . ASN B 1 79 ? -4.973 43.719 25.344 1 80.38 79 ASN B C 1
ATOM 1392 O O . ASN B 1 79 ? -4.945 44.719 26.062 1 80.38 79 ASN B O 1
ATOM 1396 N N . LEU B 1 80 ? -5.312 43.844 24.125 1 78.12 80 LEU B N 1
ATOM 1397 C CA . LEU B 1 80 ? -5.629 45.094 23.469 1 78.12 80 LEU B CA 1
ATOM 1398 C C . LEU B 1 80 ? -7.043 45.562 23.828 1 78.12 80 LEU B C 1
ATOM 1400 O O . LEU B 1 80 ? -7.324 46.75 23.844 1 78.12 80 LEU B O 1
ATOM 1404 N N . ASP B 1 81 ? -7.879 44.875 24.094 1 69.19 81 ASP B N 1
ATOM 1405 C CA . ASP B 1 81 ? -9.266 45.188 24.406 1 69.19 81 ASP B CA 1
ATOM 1406 C C . ASP B 1 81 ? -9.43 45.5 25.891 1 69.19 81 ASP B C 1
ATOM 1408 O O . ASP B 1 81 ? -10.469 46.031 26.312 1 69.19 81 ASP B O 1
ATOM 1412 N N . LYS B 1 82 ? -8.484 45.25 26.734 1 70.44 82 LYS B N 1
ATOM 1413 C CA . LYS B 1 82 ? -8.57 45.625 28.156 1 70.44 82 LYS B CA 1
ATOM 1414 C C . LYS B 1 82 ? -8.383 47.125 28.359 1 70.44 82 LYS B C 1
ATOM 1416 O O . LYS B 1 82 ? -7.5 47.719 27.766 1 70.44 82 LYS B O 1
ATOM 1421 N N . PRO B 1 83 ? -9.359 48 28.734 1 57.31 83 PRO B N 1
ATOM 1422 C CA . PRO B 1 83 ? -9.211 49.438 28.984 1 57.31 83 PRO B CA 1
ATOM 1423 C C . PRO B 1 83 ? -7.898 49.781 29.672 1 57.31 83 PRO B C 1
ATOM 1425 O O . PRO B 1 83 ? -7.371 48.969 30.438 1 57.31 83 PRO B O 1
ATOM 1428 N N . VAL B 1 84 ? -7.043 50.531 28.922 1 52.38 84 VAL B N 1
ATOM 1429 C CA . VAL B 1 84 ? -5.879 51.156 29.547 1 52.38 84 VAL B CA 1
ATOM 1430 C C . VAL B 1 84 ? -6.23 51.625 30.953 1 52.38 84 VAL B C 1
ATOM 1432 O O . VAL B 1 84 ? -6.832 52.688 31.125 1 52.38 84 VAL B O 1
ATOM 1435 N N . ASN B 1 85 ? -7.09 51.219 31.609 1 44.38 85 ASN B N 1
ATOM 1436 C CA . ASN B 1 85 ? -7.379 51.781 32.938 1 44.38 85 ASN B CA 1
ATOM 1437 C C . ASN B 1 85 ? -6.098 52.156 33.688 1 44.38 85 ASN B C 1
ATOM 1439 O O . ASN B 1 85 ? -5.969 53.25 34.188 1 44.38 85 ASN B O 1
ATOM 1443 N N . ASN B 1 86 ? -5.496 51.125 34.406 1 44.97 86 ASN B N 1
ATOM 1444 C CA . ASN B 1 86 ? -4.824 51.25 35.719 1 44.97 86 ASN B CA 1
ATOM 1445 C C . ASN B 1 86 ? -3.391 51.719 35.562 1 44.97 86 ASN B C 1
ATOM 1447 O O . ASN B 1 86 ? -2.652 51.844 36.531 1 44.97 86 ASN B O 1
ATOM 1451 N N . GLN B 1 87 ? -2.736 51.594 34.5 1 41.69 87 GLN B N 1
ATOM 1452 C CA . GLN B 1 87 ? -1.355 52.062 34.656 1 41.69 87 GLN B CA 1
ATOM 1453 C C . GLN B 1 87 ? -1.281 53.562 34.875 1 41.69 87 GLN B C 1
ATOM 1455 O O . GLN B 1 87 ? -0.335 54.062 35.469 1 41.69 87 GLN B O 1
ATOM 1460 N N . LEU B 1 88 ? -2.102 54.281 34.25 1 42.53 88 LEU B N 1
ATOM 1461 C CA . LEU B 1 88 ? -2 55.688 34.562 1 42.53 88 LEU B CA 1
ATOM 1462 C C . LEU B 1 88 ? -2.658 56 35.875 1 42.53 88 LEU B C 1
ATOM 1464 O O . LEU B 1 88 ? -2.477 57.094 36.438 1 42.53 88 LEU B O 1
ATOM 1468 N N . SER B 1 89 ? -3.602 55.25 36.281 1 43.47 89 SER B N 1
ATOM 1469 C CA . SER B 1 89 ? -4.211 55.688 37.562 1 43.47 89 SER B CA 1
ATOM 1470 C C . SER B 1 89 ? -3.268 55.438 38.719 1 43.47 89 SER B C 1
ATOM 1472 O O . SER B 1 89 ? -3.566 55.844 39.844 1 43.47 89 SER B O 1
ATOM 1474 N N . ARG B 1 90 ? -2.475 54.406 38.656 1 46.59 90 ARG B N 1
ATOM 1475 C CA . ARG B 1 90 ? -1.701 54.219 39.906 1 46.59 90 ARG B CA 1
ATOM 1476 C C . ARG B 1 90 ? -0.562 55.25 39.969 1 46.59 90 ARG B C 1
ATOM 1478 O O . ARG B 1 90 ? 0.019 55.469 41.031 1 46.59 90 ARG B O 1
ATOM 1485 N N . LYS B 1 91 ? -0.08 55.75 38.906 1 44.91 91 LYS B N 1
ATOM 1486 C CA . LYS B 1 91 ? 0.905 56.812 39.062 1 44.91 91 LYS B CA 1
ATOM 1487 C C . LYS B 1 91 ? 0.262 58.062 39.656 1 44.91 91 LYS B C 1
ATOM 1489 O O . LYS B 1 91 ? 0.953 58.906 40.219 1 44.91 91 LYS B O 1
ATOM 1494 N N . THR B 1 92 ? -0.952 58.312 39.344 1 41.38 92 THR B N 1
ATOM 1495 C CA . THR B 1 92 ? -1.492 59.531 39.938 1 41.38 92 THR B CA 1
ATOM 1496 C C . THR B 1 92 ? -1.834 59.312 41.406 1 41.38 92 THR B C 1
ATOM 1498 O O . THR B 1 92 ? -2.117 60.25 42.125 1 41.38 92 THR B O 1
ATOM 1501 N N . LEU B 1 93 ? -2.066 58 41.656 1 40.31 93 LEU B N 1
ATOM 1502 C CA . LEU B 1 93 ? -2.467 57.938 43.062 1 40.31 93 LEU B CA 1
ATOM 1503 C C . LEU B 1 93 ? -1.247 57.938 43.969 1 40.31 93 LEU B C 1
ATOM 1505 O O . LEU B 1 93 ? -1.371 58.156 45.188 1 40.31 93 LEU B O 1
ATOM 1509 N N . TYR B 1 94 ? -0.06 57.5 43.438 1 33.03 94 TYR B N 1
ATOM 1510 C CA . TYR B 1 94 ? 1.016 57.719 44.406 1 33.03 94 TYR B CA 1
ATOM 1511 C C . TYR B 1 94 ? 1.695 59.062 44.156 1 33.03 94 TYR B C 1
ATOM 1513 O O . TYR B 1 94 ? 1.835 59.469 43.031 1 33.03 94 TYR B O 1
#

Sequence (188 aa):
MYNHNTDLEKLEIAGENRKLKTALREVSADLAHETSQRKMYHAMADCQADMIAKLKAELEESQRRCATIEMRYSKLVDNLDKPVNNQLSRKTLYMYNHNTDLEKLEIAGENRKLKTALREVSADLAHETSQRKMYHAMADCQADMIAKLKAELEESQRRCATIEMRYSKLVDNLDKPVNNQLSRKTLY

Radius of gyration: 40.7 Å; Cα contacts (8 Å, |Δi|>4): 110; chains: 2; bounding box: 20×132×75 Å

Foldseek 3Di:
DVVVVVVVVVVVVVVVVVVVVVVVVVVVVVVVVVVVVVVVVVVVVVVVVVVVVVVVVVVVVVVVVVVVVVVVVVVVVVVVPDPPPPPVVVVVVD/DVVVVVVVVVVVVVVVVVVVVVVVVVVVVVVVVVVVVVVVVVVVVVVVVVVVVVVVVVVVVVVVVVVVVVVVVVVVVVVVPPPPPPPVVVVVVD

Solvent-accessible surface area (backbone atoms only — not comparable to full-atom values): 9844 Å² total; per-residue (Å²): 113,71,65,58,54,52,51,50,50,38,50,52,51,51,52,49,37,52,51,46,53,52,49,39,52,53,47,50,50,50,30,53,51,33,46,51,50,24,53,51,28,44,51,48,30,53,54,42,51,52,49,42,53,52,48,52,51,51,35,52,51,50,49,52,52,32,50,52,51,50,50,53,38,52,54,50,55,56,61,68,69,49,73,84,51,66,72,68,48,52,58,70,68,98,113,70,65,59,55,52,51,50,49,38,51,52,50,50,50,49,38,53,52,47,53,51,50,39,52,52,49,50,50,50,30,53,52,33,47,52,50,24,53,51,28,45,50,48,30,52,53,42,52,53,48,40,54,51,47,53,51,51,34,51,51,49,49,53,51,33,49,51,50,49,51,53,37,50,53,51,56,57,59,68,70,49,75,87,55,62,74,65,51,54,57,69,69,97

Organism: Thalassiosira oceanica (NCBI:txid159749)

Secondary structure (DSSP, 8-state):
-HHHHHHHHHHHHHHHHHHHHHHHHHHHHHHHHHHHHHHHHHHHHHHHHHHHHHHHHHHHHHHHHHHHHHHHHHHHHHHHHS-TTHHHHHHHH-/-HHHHHHHHHHHHHHHHHHHHHHHHHHHHHHHHHHHHHHHHHHHHHHHHHHHHHHHHHHHHHHHHHHHHHHHHHHHHHHHHS-S-HHHHHHHH-

=== Feature glossary ===
The record interleaves many kinds of information about one protein. Here is each kind framed as the question it answers.

Q: Are the domains correctly placed relative to each other?
A: Predicted aligned error is AlphaFold's pairwise confidence. Unlike pLDDT (per-residue), PAE is per-residue-pair and captures whether two parts of the structure are correctly placed relative to each other. Units are ångströms of expected positional error.

Q: Which residues are in helices, strands, or loops?
A: Eight-state secondary structure (DSSP): H is the canonical α-helix, G the tighter 3₁₀-helix, I the wider π-helix; E/B are β-structure, T and S are turns and bends, and '-' is everything else. DSSP derives these from the pattern of main-chain N–H···O=C hydrogen bonds, not from the sequence.

Q: What if only a Cα trace is available?
A: P-SEA three-state annotation labels each residue as helix, strand, or coil based purely on the geometry of the Cα trace. It serves as a fallback when the full backbone (and thus DSSP) is unavailable.

Q: What are the backbone torsion angles?
A: φ (phi) and ψ (psi) are the two rotatable backbone dihedrals per residue: φ is the C(i-1)–N–Cα–C torsion, ψ is the N–Cα–C–N(i+1) torsion, both in degrees on (−180°, 180°]. α-helical residues cluster near (−60°, −45°); β-strand residues near (−120°, +130°). A Ramachandran plot is simply a scatter of (φ, ψ) for every residue.

Q: What known structures does this most resemble?
A: Structural nearest neighbors (via Foldseek easy-search vs the PDB). Reported per hit: target PDB id, E-value, and alignment TM-score. A TM-score above ~0.5 is the conventional threshold for 'same fold'.

Q: What family and function is it annotated with?
A: Database cross-references. InterPro integrates a dozen domain/family signature databases into unified entries with residue-range hits. GO terms attach function/process/location labels with evidence codes. CATH codes position the fold in a four-level structural taxonomy. Organism is the NCBI-taxonomy species name.

Q: Which residues are buried vs exposed?
A: Solvent accessibility: the surface area of each residue that a 1.4 Å water probe can touch, in Å². When only backbone atoms are present the absolute values are lower than full-atom SASA (side chains contribute most of the area) and are flagged as backbone-only.

Q: What do the diagnostic plots show?
A: Three diagnostic plots accompany the record. The Cα contact map visualizes the tertiary structure as a 2D adjacency matrix (8 Å cutoff, sequence-local contacts suppressed). The Ramachandran plot shows the distribution of backbone (φ, ψ) torsions, with points in the α and β basins reflecting secondary structure content. The PAE plot shows AlphaFold's inter-residue confidence as a color matrix.

Q: What is the amino-acid chain?
A: The amino-acid sequence is the protein's primary structure: the linear order of residues from the N-terminus to the C-terminus, written in one-letter code. Everything else here — the 3D coordinates, the secondary structure, the domain annotations — is ultimately a consequence of this string.

Q: What do the rendered images show?
A: The six renders are orthographic views along the three Cartesian axes in both directions. Representation (cartoon, sticks, or surface) and color scheme (sequence-rainbow or by-chain) vary across proteins so the training set covers all the common visualization conventions.

Q: Where is each backbone atom in 3D?
A: The mmCIF table is the protein's shape written out atom by atom. For each backbone N, Cα, C, and carbonyl O, it records an (x, y, z) coordinate triple in Å plus the residue type, chain letter, and residue number.

Q: How mobile is each atom in the crystal?
A: For experimental (PDB) structures, the B-factor (temperature factor) quantifies the positional spread of each atom in the crystal — a combination of thermal vibration and static disorder — in units of Å². High B-factors mark flexible loops or poorly resolved regions; low B-factors mark the rigid, well-ordered core.

Q: How big and how compact is the whole molecule?
A: Three whole-structure scalars: the radius of gyration (RMS distance of Cα from centroid, in Å), the count of Cα–Cα contacts (pairs closer than 8 Å and separated by more than four residues in sequence — i.e. tertiary, not local, contacts), and the bounding-box dimensions. Together they distinguish compact globular folds from extended fibres or disordered chains.

Q: What does the local fold look like, residue by residue?
A: A 3Di character summarizes, for each residue, the relative orientation of the Cα frame of its nearest spatial neighbor. Because it encodes fold topology rather than chemistry, 3Di alignments detect remote structural similarity that sequence alignment misses.

Q: How confident is the AlphaFold model at each residue?
A: For AlphaFold models, the B-factor field carries pLDDT — the model's own estimate of local accuracy on a 0–100 scale. Regions with pLDDT<50 should be treated as essentially unmodeled; they often correspond to intrinsically disordered segments.